Protein AF-A0A959A9N8-F1 (afdb_monomer)

Radius of gyration: 22.38 Å; Cα contacts (8 Å, |Δi|>4): 193; chains: 1; bounding box: 64×43×58 Å

Foldseek 3Di:
DPPPVQAFPPVVLLDLLPCCPDPCCRRHPVQVVCVVLVHNSNDPPDDPVSVVVVVVVVVVVVVVVVVVVCVVVVHDPVDDDDDDDDPADPVLVVLLVVLVVLLVLLLVLLVCLCVVCVVVLVVLVVVLVVCLVVVDPCNVVSVVLNVLLVVLNVLQVSLSNVLSVLLNVLSVQLVVLCPVVLVDSLSGSNLSSLLSSLVSLVSNLVSLVSVCVVCVVSVVSSVSNNVSSVVSNCSSVVRNVNSVVRGDPDDD

Solvent-accessible surface area (backbone atoms only — not comparable to full-atom values): 14215 Å² total; per-residue (Å²): 128,82,83,58,83,72,42,52,78,72,48,78,66,65,58,87,81,53,58,80,77,44,96,46,54,93,30,28,60,71,53,46,54,36,44,77,71,73,41,45,81,79,52,92,86,72,54,73,67,58,51,52,53,49,53,52,50,54,50,52,52,49,52,53,53,51,51,52,52,28,56,76,71,71,48,55,86,94,68,65,80,89,75,83,77,78,76,72,51,76,64,37,53,51,50,42,54,54,45,52,55,51,36,54,52,42,42,48,47,54,49,51,48,53,63,77,40,41,69,59,52,53,48,54,51,51,52,49,51,52,45,45,77,69,68,45,92,61,37,71,58,54,50,52,54,51,52,48,54,52,57,26,50,51,47,37,62,61,37,54,63,47,42,46,59,41,45,44,53,18,41,68,30,56,84,63,30,76,51,81,87,42,83,44,60,29,56,12,69,16,16,26,31,36,32,46,33,49,54,44,44,52,52,31,49,51,26,48,48,51,48,36,75,74,38,60,94,49,39,72,61,48,51,56,43,50,53,45,50,51,50,51,52,50,52,41,61,73,73,36,85,38,16,90,69,18,64,74,101,63,92,127

Secondary structure (DSSP, 8-state):
----TTSPTTGGGG--S-GGG-TTGGG-HHHHHHHHTT-BTTB----HHHHHHHHHHHHHHHHHHHHHHHHHHT--TTSPPPP-PPPPPHHHHHHHHHHHHHHHHHHHHHHHHHHHHHHHHHHHHHHHHHHHHTT-TTHHHHHHHHHHHHHHHHHHHHHHHHHHHHHHHHHHTTTTTT-GGGSSGGGSHHHHHHHHHHHHHHHHHHHHHHHHHH-GGGHHHHHHHHHHHHHHHHHHHHH-TTTTT-S-S---

Mean predicted aligned error: 6.75 Å

Structure (mmCIF, N/CA/C/O backbone):
data_AF-A0A959A9N8-F1
#
_entry.id   AF-A0A959A9N8-F1
#
loop_
_atom_site.group_PDB
_atom_site.id
_atom_site.type_symbol
_atom_site.label_atom_id
_atom_site.label_alt_id
_atom_site.label_comp_id
_atom_site.label_asym_id
_atom_site.label_entity_id
_atom_site.label_seq_id
_atom_site.pdbx_PDB_ins_code
_atom_site.Cartn_x
_atom_site.Cartn_y
_atom_site.Cartn_z
_atom_site.occupancy
_atom_site.B_iso_or_equiv
_atom_site.auth_seq_id
_atom_site.auth_comp_id
_atom_site.auth_asym_id
_atom_site.auth_atom_id
_atom_site.pdbx_PDB_model_num
ATOM 1 N N . MET A 1 1 ? 12.456 -22.954 -16.019 1.00 40.97 1 MET A N 1
ATOM 2 C CA . MET A 1 1 ? 11.517 -23.149 -14.899 1.00 40.97 1 MET A CA 1
ATOM 3 C C . MET A 1 1 ? 10.231 -23.647 -15.520 1.00 40.97 1 MET A C 1
ATOM 5 O O . MET A 1 1 ? 9.738 -22.969 -16.409 1.00 40.97 1 MET A O 1
ATOM 9 N N . GLU A 1 2 ? 9.777 -24.856 -15.187 1.00 39.66 2 GLU A N 1
ATOM 10 C CA . GLU A 1 2 ? 8.431 -25.285 -15.592 1.00 39.66 2 GLU A CA 1
ATOM 11 C C . GLU A 1 2 ? 7.435 -24.258 -15.043 1.00 39.66 2 GLU A C 1
ATOM 13 O O . GLU A 1 2 ? 7.522 -23.900 -13.866 1.00 39.66 2 GLU A O 1
ATOM 18 N N . GLU A 1 3 ? 6.553 -23.735 -15.899 1.00 47.34 3 GLU A N 1
ATOM 19 C CA . GLU A 1 3 ? 5.420 -22.910 -15.483 1.00 47.34 3 GLU A CA 1
ATOM 20 C C . GLU A 1 3 ? 4.565 -23.754 -14.540 1.00 47.34 3 GLU A C 1
ATOM 22 O O . GLU A 1 3 ? 3.747 -24.574 -14.954 1.00 47.34 3 GLU A O 1
ATOM 27 N N . ASN A 1 4 ? 4.808 -23.613 -13.243 1.00 56.91 4 ASN A N 1
ATOM 28 C CA . ASN A 1 4 ? 3.967 -24.229 -12.243 1.00 56.91 4 ASN A CA 1
ATOM 29 C C . ASN A 1 4 ? 2.671 -23.410 -12.201 1.00 56.91 4 ASN A C 1
ATOM 31 O O . ASN A 1 4 ? 2.596 -22.417 -11.479 1.00 56.91 4 ASN A O 1
ATOM 35 N N . GLU A 1 5 ? 1.677 -23.820 -13.003 1.00 69.25 5 GLU A N 1
ATOM 36 C CA . GLU A 1 5 ? 0.354 -23.181 -13.170 1.00 69.25 5 GLU A CA 1
ATOM 37 C C . GLU A 1 5 ? -0.357 -22.867 -11.836 1.00 69.25 5 GLU A C 1
ATOM 39 O O . GLU A 1 5 ? -1.299 -22.072 -11.783 1.00 69.25 5 GLU A O 1
ATOM 44 N N . HIS A 1 6 ? 0.089 -23.482 -10.737 1.00 84.50 6 HIS A N 1
ATOM 45 C CA . HIS A 1 6 ? -0.399 -23.220 -9.394 1.00 84.50 6 HIS A CA 1
ATOM 46 C C . HIS A 1 6 ? -0.097 -21.791 -8.900 1.00 84.50 6 HIS A C 1
ATOM 48 O O . HIS A 1 6 ? -0.982 -21.130 -8.337 1.00 84.50 6 HIS A O 1
ATOM 54 N N . TYR A 1 7 ? 1.125 -21.297 -9.126 1.00 89.06 7 TYR A N 1
ATOM 55 C CA . TYR A 1 7 ? 1.578 -20.008 -8.605 1.00 89.06 7 TYR A CA 1
ATOM 56 C C . TYR A 1 7 ? 1.160 -18.846 -9.504 1.00 89.06 7 TYR A C 1
ATOM 58 O O . TYR A 1 7 ? 1.162 -18.942 -10.729 1.00 89.06 7 TYR A O 1
ATOM 66 N N . ILE A 1 8 ? 0.797 -17.721 -8.885 1.00 86.25 8 ILE A N 1
ATOM 67 C CA . ILE A 1 8 ? 0.551 -16.482 -9.628 1.00 86.25 8 ILE A CA 1
ATOM 68 C C . ILE A 1 8 ? 1.908 -15.925 -10.056 1.00 86.25 8 ILE A C 1
ATOM 70 O O . ILE A 1 8 ? 2.724 -15.548 -9.208 1.00 86.25 8 ILE A O 1
ATOM 74 N N . ASP A 1 9 ? 2.136 -15.864 -11.367 1.00 82.19 9 ASP A N 1
ATOM 75 C CA . ASP A 1 9 ? 3.371 -15.306 -11.902 1.00 82.19 9 ASP A CA 1
ATOM 76 C C . ASP A 1 9 ? 3.568 -13.858 -11.438 1.00 82.19 9 ASP A C 1
ATOM 78 O O . ASP A 1 9 ? 2.625 -13.061 -11.355 1.00 82.19 9 ASP A O 1
ATOM 82 N N . SER A 1 10 ? 4.815 -13.529 -11.103 1.00 78.50 10 SER A N 1
ATOM 83 C CA . SER A 1 10 ? 5.209 -12.190 -10.677 1.00 78.50 10 SER A CA 1
ATOM 84 C C . SER A 1 10 ? 4.378 -11.613 -9.514 1.00 78.50 10 SER A C 1
ATOM 86 O O . SER A 1 10 ? 4.317 -10.393 -9.352 1.00 78.50 10 SER A O 1
ATOM 88 N N . ILE A 1 11 ? 3.751 -12.447 -8.667 1.00 83.69 11 ILE A N 1
ATOM 89 C CA . ILE A 1 11 ? 2.890 -11.997 -7.550 1.00 83.69 11 ILE A CA 1
ATOM 90 C C . ILE A 1 11 ? 3.591 -11.001 -6.613 1.00 83.69 11 ILE A C 1
ATOM 92 O O . ILE A 1 11 ? 2.966 -10.106 -6.046 1.00 83.69 11 ILE A O 1
ATOM 96 N N . TYR A 1 12 ? 4.914 -11.108 -6.493 1.00 81.12 12 TYR A N 1
ATOM 97 C CA . TYR A 1 12 ? 5.755 -10.212 -5.707 1.00 81.12 12 TYR A CA 1
ATOM 98 C C . TYR A 1 12 ? 5.729 -8.758 -6.196 1.00 81.12 12 TYR A C 1
ATOM 100 O O . TYR A 1 12 ? 5.894 -7.845 -5.384 1.00 81.12 12 TYR A O 1
ATOM 108 N N . ASN A 1 13 ? 5.448 -8.534 -7.483 1.00 79.75 13 ASN A N 1
ATOM 109 C CA . ASN A 1 13 ? 5.252 -7.207 -8.063 1.00 79.75 13 ASN A CA 1
ATOM 110 C C . ASN A 1 13 ? 3.890 -6.599 -7.708 1.00 79.75 13 ASN A C 1
ATOM 112 O O . ASN A 1 13 ? 3.694 -5.423 -7.975 1.00 79.75 13 ASN A O 1
ATOM 116 N N . TYR A 1 14 ? 2.978 -7.361 -7.092 1.00 78.94 14 TYR A N 1
ATOM 117 C CA . TYR A 1 14 ? 1.630 -6.932 -6.682 1.00 78.94 14 TYR A CA 1
ATOM 118 C C . TYR A 1 14 ? 1.399 -7.062 -5.170 1.00 78.94 14 TYR A C 1
ATOM 120 O O . TYR A 1 14 ? 0.275 -7.011 -4.679 1.00 78.94 14 TYR A O 1
ATOM 128 N N . CYS A 1 15 ? 2.481 -7.251 -4.417 1.00 87.12 15 CYS A N 1
ATOM 129 C CA . CYS A 1 15 ? 2.435 -7.561 -3.001 1.00 87.12 15 CYS A CA 1
ATOM 130 C C . CYS A 1 15 ? 2.475 -6.286 -2.142 1.00 87.12 15 CYS A C 1
ATOM 132 O O . CYS A 1 15 ? 3.384 -5.457 -2.271 1.00 87.12 15 CYS A O 1
ATOM 134 N N . ASP A 1 16 ? 1.530 -6.169 -1.206 1.00 89.38 16 ASP A N 1
ATOM 135 C CA . ASP A 1 16 ? 1.556 -5.179 -0.122 1.00 89.38 16 ASP A CA 1
ATOM 136 C C . ASP A 1 16 ? 2.211 -5.700 1.168 1.00 89.38 16 ASP A C 1
ATOM 138 O O . ASP A 1 16 ? 2.295 -4.970 2.153 1.00 89.38 16 ASP A O 1
ATOM 142 N N . ARG A 1 17 ? 2.721 -6.941 1.124 1.00 86.88 17 ARG A N 1
ATOM 143 C CA . ARG A 1 17 ? 3.389 -7.675 2.209 1.00 86.88 17 ARG A CA 1
ATOM 144 C C . ARG A 1 17 ? 2.514 -7.906 3.445 1.00 86.88 17 ARG A C 1
ATOM 146 O O . ARG A 1 17 ? 3.056 -8.250 4.490 1.00 86.88 17 ARG A O 1
ATOM 153 N N . TRP A 1 18 ? 1.190 -7.774 3.328 1.00 91.06 18 TRP A N 1
ATOM 154 C CA . TRP A 1 18 ? 0.266 -8.063 4.425 1.00 91.06 18 TRP A CA 1
ATOM 155 C C . TRP A 1 18 ? -0.239 -9.508 4.354 1.00 91.06 18 TRP A C 1
ATOM 157 O O . TRP A 1 18 ? -1.402 -9.776 4.045 1.00 91.06 18 TRP A O 1
ATOM 167 N N . CYS A 1 19 ? 0.664 -10.461 4.588 1.00 91.31 19 CYS A N 1
ATOM 168 C CA . CYS A 1 19 ? 0.388 -11.891 4.426 1.00 91.31 19 CYS A CA 1
ATOM 169 C C . CYS A 1 19 ? -0.793 -12.368 5.285 1.00 91.31 19 CYS A C 1
ATOM 171 O O . CYS A 1 19 ? -1.597 -13.166 4.812 1.00 91.31 19 CYS A O 1
ATOM 173 N N . GLU A 1 20 ? -0.956 -11.809 6.485 1.00 89.31 20 GLU A N 1
ATOM 174 C CA . GLU A 1 20 ? -2.030 -12.107 7.439 1.00 89.31 20 GLU A CA 1
ATOM 175 C C . GLU A 1 20 ? -3.434 -11.802 6.891 1.00 89.31 20 GLU A C 1
ATOM 177 O O . GLU A 1 20 ? -4.421 -12.372 7.351 1.00 89.31 20 GLU A O 1
ATOM 182 N N . ARG A 1 21 ? -3.531 -10.917 5.891 1.00 88.31 21 ARG A N 1
ATOM 183 C CA . ARG A 1 21 ? -4.787 -10.543 5.221 1.00 88.31 21 ARG A CA 1
ATOM 184 C C . ARG A 1 21 ? -4.791 -10.902 3.728 1.00 88.31 21 ARG A C 1
ATOM 186 O O . ARG A 1 21 ? -5.704 -10.513 2.998 1.00 88.31 21 ARG A O 1
ATOM 193 N N . CYS A 1 22 ? -3.782 -11.634 3.251 1.00 89.88 22 CYS A N 1
ATOM 194 C CA . CYS A 1 22 ? -3.631 -11.969 1.840 1.00 89.88 22 CYS A CA 1
ATOM 195 C C . CYS A 1 22 ? -4.447 -13.215 1.473 1.00 89.88 22 CYS A C 1
ATOM 197 O O . CYS A 1 22 ? -4.237 -14.298 2.007 1.00 89.88 22 CYS A O 1
ATOM 199 N N . LYS A 1 23 ? -5.338 -13.087 0.485 1.00 89.19 23 LYS A N 1
ATOM 200 C CA . LYS A 1 23 ? -6.183 -14.190 -0.012 1.00 89.19 23 LYS A CA 1
ATOM 201 C C . LYS A 1 23 ? -5.489 -15.151 -0.986 1.00 89.19 23 LYS A C 1
ATOM 203 O O . LYS A 1 23 ? -6.156 -15.999 -1.563 1.00 89.19 23 LYS A O 1
ATOM 208 N N . TYR A 1 24 ? -4.192 -14.961 -1.219 1.00 90.00 24 TYR A N 1
ATOM 209 C CA . TYR A 1 24 ? -3.412 -15.695 -2.219 1.00 90.00 24 TYR A CA 1
ATOM 210 C C . TYR A 1 24 ? -2.222 -16.435 -1.618 1.00 90.00 24 TYR A C 1
ATOM 212 O O .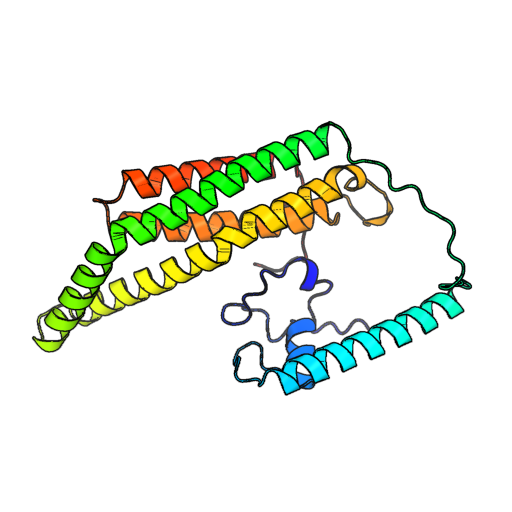 TYR A 1 24 ? -1.303 -16.788 -2.352 1.00 90.00 24 TYR A O 1
ATOM 220 N N . THR A 1 25 ? -2.158 -16.607 -0.297 1.00 91.62 25 THR A N 1
ATOM 221 C CA . THR A 1 25 ? -1.032 -17.288 0.366 1.00 91.62 25 THR A CA 1
ATOM 222 C C . THR A 1 25 ? -0.819 -18.703 -0.175 1.00 91.62 25 THR A C 1
ATOM 224 O O . THR A 1 25 ? 0.321 -19.125 -0.354 1.00 91.62 25 THR A O 1
ATOM 227 N N . ASP A 1 26 ? -1.898 -19.389 -0.547 1.00 90.06 26 ASP A N 1
ATOM 228 C CA . ASP A 1 26 ? -1.921 -20.686 -1.227 1.00 90.06 26 ASP A CA 1
ATOM 229 C C . ASP A 1 26 ? -1.285 -20.660 -2.627 1.00 90.06 26 ASP A C 1
ATOM 231 O O . ASP A 1 26 ? -0.687 -21.642 -3.045 1.00 90.06 26 ASP A O 1
ATOM 235 N N . ARG A 1 27 ? -1.353 -19.528 -3.336 1.00 90.50 27 ARG A N 1
ATOM 236 C CA . ARG A 1 27 ? -0.810 -19.351 -4.696 1.00 90.50 27 ARG A CA 1
ATOM 237 C C . ARG A 1 27 ? 0.379 -18.390 -4.768 1.00 90.50 27 ARG A C 1
ATOM 239 O O . ARG A 1 27 ? 0.769 -17.957 -5.856 1.00 90.50 27 ARG A O 1
ATOM 246 N N . CYS A 1 28 ? 0.962 -18.040 -3.624 1.00 90.25 28 CYS A N 1
ATOM 247 C CA . CYS A 1 28 ? 2.057 -17.086 -3.512 1.00 90.25 28 CYS A CA 1
ATOM 248 C C . CYS A 1 28 ? 3.385 -17.818 -3.328 1.00 90.25 28 CYS A C 1
ATOM 250 O O . CYS A 1 28 ? 3.684 -18.285 -2.231 1.00 90.25 28 CYS A O 1
ATOM 252 N N . TYR A 1 29 ? 4.215 -17.847 -4.375 1.00 88.00 29 TYR A N 1
ATOM 253 C CA . TYR A 1 29 ? 5.536 -18.476 -4.294 1.00 88.00 29 TYR A CA 1
ATOM 254 C C . TYR A 1 29 ? 6.395 -17.881 -3.168 1.00 88.00 29 TYR A C 1
ATOM 256 O O . TYR A 1 29 ? 7.013 -18.624 -2.421 1.00 88.00 29 TYR A O 1
ATOM 264 N N . ASN A 1 30 ? 6.366 -16.556 -2.969 1.00 86.62 30 ASN A N 1
ATOM 265 C CA . ASN A 1 30 ? 7.099 -15.919 -1.869 1.00 86.62 30 ASN A CA 1
ATOM 266 C C . ASN A 1 30 ? 6.659 -16.429 -0.493 1.00 86.62 30 ASN A C 1
ATOM 268 O O . ASN A 1 30 ? 7.503 -16.666 0.359 1.00 86.62 30 ASN A O 1
ATOM 272 N N . PHE A 1 31 ? 5.350 -16.581 -0.278 1.00 90.25 31 PHE A N 1
ATOM 273 C CA . PHE A 1 31 ? 4.819 -17.049 0.999 1.00 90.25 31 PHE A CA 1
ATOM 274 C C . PHE A 1 31 ? 5.219 -18.506 1.246 1.00 90.25 31 PHE A C 1
ATOM 276 O O . PHE A 1 31 ? 5.728 -18.824 2.313 1.00 90.25 31 PHE A O 1
ATOM 283 N N . GLN A 1 32 ? 5.036 -19.375 0.246 1.00 89.88 32 GLN A N 1
ATOM 284 C CA . GLN A 1 32 ? 5.389 -20.792 0.368 1.00 89.88 32 GLN A CA 1
ATOM 285 C C . GLN A 1 32 ? 6.893 -20.985 0.571 1.00 89.88 32 GLN A C 1
ATOM 287 O O . GLN A 1 32 ? 7.300 -21.757 1.429 1.00 89.88 32 GLN A O 1
ATOM 292 N N . MET A 1 33 ? 7.718 -20.219 -0.144 1.00 84.94 33 MET A N 1
ATOM 293 C CA . MET A 1 33 ? 9.169 -20.249 0.007 1.00 84.94 33 MET A CA 1
ATOM 294 C C . MET A 1 33 ? 9.612 -19.816 1.415 1.00 84.94 33 MET A C 1
ATOM 296 O O . MET A 1 33 ? 10.577 -20.367 1.941 1.00 84.94 33 MET A O 1
ATOM 300 N N . ASP A 1 34 ? 8.943 -18.835 2.029 1.00 84.69 34 ASP A N 1
ATOM 301 C CA . ASP A 1 34 ? 9.216 -18.432 3.415 1.00 84.69 34 ASP A CA 1
ATOM 302 C C . ASP A 1 34 ? 8.833 -19.554 4.399 1.00 84.69 34 ASP A C 1
ATOM 304 O O . ASP A 1 34 ? 9.653 -19.923 5.243 1.00 84.69 34 ASP A O 1
ATOM 308 N N . VAL A 1 35 ? 7.660 -20.177 4.216 1.00 85.81 35 VAL A N 1
ATOM 309 C CA .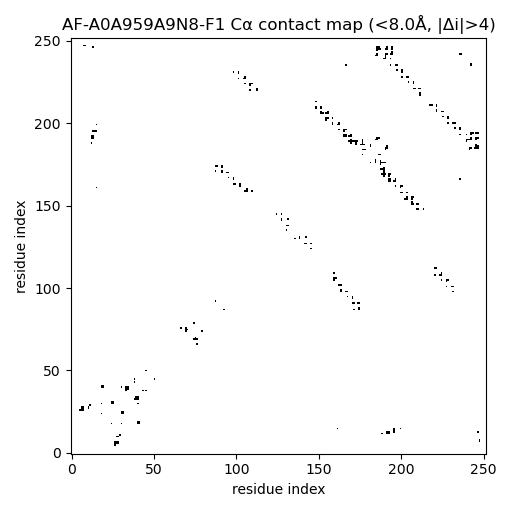 VAL A 1 35 ? 7.195 -21.318 5.031 1.00 85.81 35 VAL A CA 1
ATOM 310 C C . VAL A 1 35 ? 8.140 -22.518 4.925 1.00 85.81 35 VAL A C 1
ATOM 312 O O . VAL A 1 35 ? 8.496 -23.112 5.943 1.00 85.81 35 VAL A O 1
ATOM 315 N N . GLU A 1 36 ? 8.592 -22.864 3.717 1.00 83.88 36 GLU A N 1
ATOM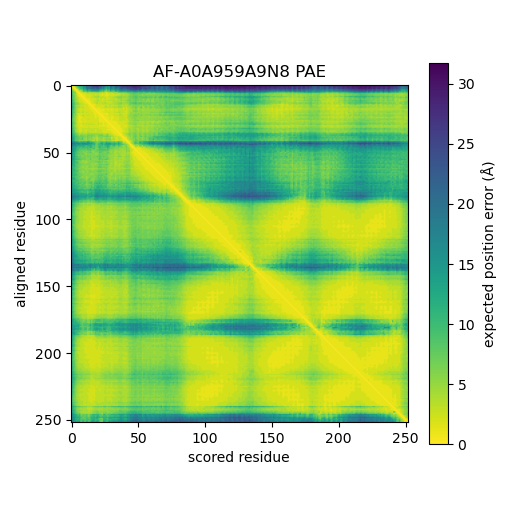 316 C CA . GLU A 1 36 ? 9.573 -23.935 3.477 1.00 83.88 36 GLU A CA 1
ATOM 317 C C . GLU A 1 36 ? 10.915 -23.669 4.175 1.00 83.88 36 GLU A C 1
ATOM 319 O O . GLU A 1 36 ? 11.593 -24.598 4.621 1.00 83.88 36 GLU A O 1
ATOM 324 N N . ASP A 1 37 ? 11.282 -22.397 4.320 1.00 76.94 37 ASP A N 1
ATOM 325 C CA . ASP A 1 37 ? 12.482 -21.962 5.032 1.00 76.94 37 ASP A CA 1
ATOM 326 C C . ASP A 1 37 ? 12.292 -21.856 6.556 1.00 76.94 37 ASP A C 1
ATOM 328 O O . ASP A 1 37 ? 13.236 -21.504 7.272 1.00 76.94 37 ASP A O 1
ATOM 332 N N . GLY A 1 38 ? 11.108 -22.214 7.060 1.00 76.75 38 GLY A N 1
ATOM 333 C CA . GLY A 1 38 ? 10.769 -22.202 8.482 1.00 76.75 38 GLY A CA 1
ATOM 334 C C . GLY A 1 38 ? 10.354 -20.829 9.011 1.00 76.75 38 GLY A C 1
ATOM 335 O O . GLY A 1 38 ? 10.323 -20.638 10.223 1.00 76.75 38 GLY A O 1
ATOM 336 N N . ILE A 1 39 ? 10.049 -19.877 8.127 1.00 78.00 39 ILE A N 1
ATOM 337 C CA . ILE A 1 39 ? 9.455 -18.585 8.476 1.00 78.00 39 ILE A CA 1
ATOM 338 C C . ILE A 1 39 ? 7.967 -18.703 8.209 1.00 78.00 39 ILE A C 1
ATOM 340 O O . ILE A 1 39 ? 7.570 -18.784 7.054 1.00 78.00 39 ILE A O 1
ATOM 344 N N . ASP A 1 40 ? 7.131 -18.673 9.239 1.00 81.69 40 ASP A N 1
ATOM 345 C CA . ASP A 1 40 ? 5.700 -18.495 9.014 1.00 81.69 40 ASP A CA 1
ATOM 346 C C . ASP A 1 40 ? 5.402 -16.990 8.913 1.00 81.69 40 ASP A C 1
ATOM 348 O O . ASP A 1 40 ? 5.459 -16.291 9.928 1.00 81.69 40 ASP A O 1
ATOM 352 N N . PRO A 1 41 ? 5.060 -16.434 7.732 1.00 79.94 41 PRO A N 1
ATOM 353 C CA . PRO A 1 41 ? 4.728 -15.016 7.635 1.00 79.94 41 PRO A CA 1
ATOM 354 C C . PRO A 1 41 ? 3.455 -14.647 8.416 1.00 79.94 41 PRO A C 1
ATOM 356 O O . PRO A 1 41 ? 3.195 -13.460 8.606 1.00 79.94 41 PRO A O 1
ATOM 359 N N . LEU A 1 42 ? 2.668 -15.639 8.859 1.00 82.81 42 LEU A N 1
ATOM 360 C CA . LEU A 1 42 ? 1.510 -15.477 9.740 1.00 82.81 42 LEU A CA 1
ATOM 361 C C . LEU A 1 42 ? 1.881 -15.528 11.231 1.00 82.81 42 LEU A C 1
ATOM 363 O O . LEU A 1 42 ? 1.061 -15.144 12.064 1.00 82.81 42 LEU A O 1
ATOM 367 N N . TYR A 1 43 ? 3.092 -15.979 11.577 1.00 74.19 43 TYR A N 1
ATOM 368 C CA . TYR A 1 43 ? 3.544 -16.156 12.957 1.00 74.19 43 TYR A CA 1
ATOM 369 C C . TYR A 1 43 ? 4.985 -15.652 13.139 1.00 74.19 43 TYR A C 1
ATOM 371 O O . TYR A 1 43 ? 5.967 -16.323 12.835 1.00 74.19 43 TYR A O 1
ATOM 379 N N . LYS A 1 44 ? 5.114 -14.429 13.660 1.00 63.84 44 LYS A N 1
ATOM 380 C CA . LYS A 1 44 ? 6.390 -13.702 13.790 1.00 63.84 44 LYS A CA 1
ATOM 381 C C . LYS A 1 44 ? 7.079 -13.962 15.132 1.00 63.84 44 LYS A C 1
ATOM 383 O O . LYS A 1 44 ? 7.322 -13.019 15.877 1.00 63.84 44 LYS A O 1
ATOM 388 N N . ASP A 1 45 ? 7.373 -15.220 15.446 1.00 67.06 45 ASP A N 1
ATOM 389 C CA . ASP A 1 45 ? 8.074 -15.587 16.688 1.00 67.06 45 ASP A CA 1
ATOM 390 C C . ASP A 1 45 ? 9.448 -16.194 16.369 1.00 67.06 45 ASP A C 1
ATOM 392 O O . ASP A 1 45 ? 9.726 -17.359 16.638 1.00 67.06 45 ASP A O 1
ATOM 396 N N . LEU A 1 46 ? 10.286 -15.394 15.703 1.00 71.88 46 LEU A N 1
ATOM 397 C CA . LEU A 1 46 ? 11.682 -15.725 15.414 1.00 71.88 46 LEU A CA 1
ATOM 398 C C . LEU A 1 46 ? 12.597 -14.904 16.323 1.00 71.88 46 LEU A C 1
ATOM 400 O O . LEU A 1 46 ? 12.376 -13.707 16.516 1.00 71.88 46 LEU A O 1
ATOM 404 N N . SER A 1 47 ? 13.646 -15.537 16.843 1.00 82.56 47 SER A N 1
ATOM 405 C CA . SER A 1 47 ? 14.733 -14.826 17.522 1.00 82.56 47 SER A CA 1
ATOM 406 C C . SER A 1 47 ? 15.574 -14.009 16.537 1.00 82.56 47 SER A C 1
ATOM 408 O O . SER A 1 47 ? 15.651 -14.323 15.345 1.00 82.56 47 SER A O 1
ATOM 410 N N . ASP A 1 48 ? 16.256 -12.977 17.040 1.00 82.56 48 ASP A N 1
ATOM 411 C CA . ASP A 1 48 ? 17.170 -12.157 16.237 1.00 82.56 48 ASP A CA 1
ATOM 412 C C . ASP A 1 48 ? 18.239 -13.022 15.544 1.00 82.56 48 ASP A C 1
ATOM 414 O O . ASP A 1 48 ? 18.565 -12.806 14.374 1.00 82.56 48 ASP A O 1
ATOM 418 N N . GLU A 1 49 ? 18.771 -14.037 16.233 1.00 86.44 49 GLU A N 1
ATOM 419 C CA . GLU A 1 49 ? 19.761 -14.957 15.675 1.00 86.44 49 GLU A CA 1
ATOM 420 C C . GLU A 1 49 ? 19.214 -15.771 14.493 1.00 86.44 49 GLU A C 1
ATOM 422 O O . GLU A 1 49 ? 19.906 -15.926 13.481 1.00 86.44 49 GLU A O 1
ATOM 427 N N . GLU A 1 50 ? 17.981 -16.274 14.596 1.00 83.19 50 GLU A N 1
ATOM 428 C CA . GLU A 1 50 ? 17.317 -17.025 13.522 1.00 83.19 50 GLU A CA 1
ATOM 429 C C . GLU A 1 50 ? 17.072 -16.141 12.296 1.00 83.19 50 GLU A C 1
ATOM 431 O O . GLU A 1 50 ? 17.360 -16.557 11.168 1.00 83.19 50 GLU A O 1
ATOM 436 N N . ILE A 1 51 ? 16.642 -14.894 12.519 1.00 81.00 51 ILE A N 1
ATOM 437 C CA . ILE A 1 51 ? 16.444 -13.897 11.460 1.00 81.00 51 ILE A CA 1
ATOM 438 C C . ILE A 1 51 ? 17.755 -13.666 10.697 1.00 81.00 51 ILE A C 1
ATOM 440 O O . ILE A 1 51 ? 17.796 -13.784 9.468 1.00 81.00 51 ILE A O 1
ATOM 444 N N . TRP A 1 52 ? 18.855 -13.374 11.398 1.00 86.50 52 TRP A N 1
ATO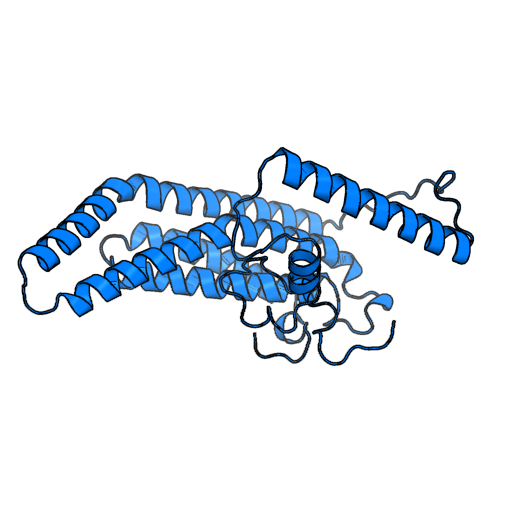M 445 C CA . TRP A 1 52 ? 20.139 -13.092 10.746 1.00 86.50 52 TRP A CA 1
ATOM 446 C C . TRP A 1 52 ? 20.733 -14.311 10.038 1.00 86.50 52 TRP A C 1
ATOM 448 O O . TRP A 1 52 ? 21.310 -14.169 8.953 1.00 86.50 52 TRP A O 1
ATOM 458 N N . ALA A 1 53 ? 20.569 -15.509 10.605 1.00 85.75 53 ALA A N 1
ATOM 459 C CA . ALA A 1 53 ? 21.001 -16.746 9.964 1.00 85.75 53 ALA A CA 1
ATOM 460 C C . ALA A 1 53 ? 20.286 -16.965 8.620 1.00 85.75 53 ALA A C 1
ATOM 462 O O . ALA A 1 53 ? 20.926 -17.302 7.617 1.00 85.75 53 ALA A O 1
ATOM 463 N N . GLN A 1 54 ? 18.977 -16.721 8.571 1.00 81.00 54 GLN A N 1
ATOM 464 C CA . GLN A 1 54 ? 18.190 -16.855 7.346 1.00 81.00 54 GLN A CA 1
ATOM 465 C C . GLN A 1 54 ? 18.517 -15.779 6.308 1.00 81.00 54 GLN A C 1
ATOM 467 O O . GLN A 1 54 ? 18.676 -16.111 5.131 1.00 81.00 54 GLN A O 1
ATOM 472 N N . VAL A 1 55 ? 18.696 -14.518 6.722 1.00 86.06 55 VAL A N 1
ATOM 473 C CA . VAL A 1 55 ? 19.161 -13.445 5.823 1.00 86.06 55 VAL A CA 1
ATOM 474 C C . VAL A 1 55 ? 20.493 -13.836 5.179 1.00 86.06 55 VAL A C 1
ATOM 476 O O . VAL A 1 55 ? 20.633 -13.761 3.957 1.00 86.06 55 VAL A O 1
ATOM 479 N N . GLY A 1 56 ? 21.446 -14.330 5.977 1.00 89.50 56 GLY A N 1
ATOM 480 C CA . GLY A 1 56 ? 22.734 -14.814 5.480 1.00 89.50 56 GLY A CA 1
ATOM 4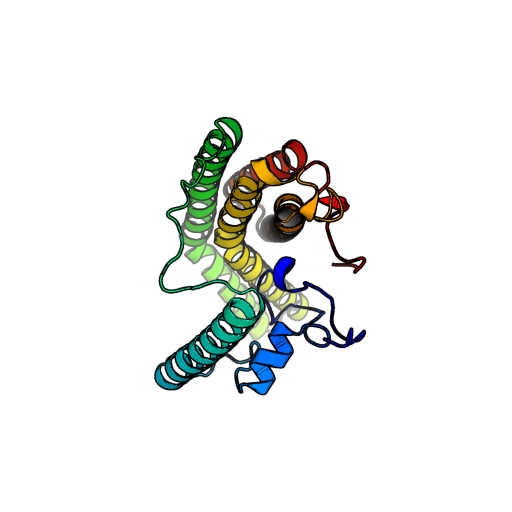81 C C . GLY A 1 56 ? 22.589 -15.961 4.474 1.00 89.50 56 GLY A C 1
ATOM 482 O O . GLY A 1 56 ? 23.207 -15.927 3.407 1.00 89.50 56 GLY A O 1
ATOM 483 N N . LYS A 1 57 ? 21.729 -16.945 4.771 1.00 87.38 57 LYS A N 1
ATOM 484 C CA . LYS A 1 57 ? 21.435 -18.082 3.882 1.00 87.38 57 LYS A CA 1
ATOM 485 C C . LYS A 1 57 ? 20.860 -17.623 2.536 1.00 87.38 57 LYS A C 1
ATOM 487 O O . LYS A 1 57 ? 21.397 -17.998 1.494 1.00 87.38 57 LYS A O 1
ATOM 492 N N . ARG A 1 58 ? 19.801 -16.803 2.541 1.00 85.31 58 ARG A N 1
ATOM 493 C CA . ARG A 1 58 ? 19.135 -16.300 1.322 1.00 85.31 58 ARG A CA 1
ATOM 494 C C . ARG A 1 58 ? 20.071 -15.453 0.470 1.00 85.31 58 ARG A C 1
ATOM 496 O O . ARG A 1 58 ? 20.075 -15.583 -0.755 1.00 85.31 58 ARG A O 1
ATOM 503 N N . LEU A 1 59 ? 20.889 -14.618 1.109 1.00 91.81 59 LEU A N 1
ATOM 504 C CA . LEU A 1 59 ? 21.861 -13.785 0.413 1.00 91.81 59 LEU A CA 1
ATOM 505 C C . LEU A 1 59 ? 22.940 -14.642 -0.261 1.00 91.81 59 LEU A C 1
ATOM 507 O O . LEU A 1 59 ? 23.244 -14.427 -1.432 1.00 91.81 59 LEU A O 1
ATOM 511 N N . ALA A 1 60 ? 23.465 -15.656 0.434 1.00 92.06 60 ALA A N 1
ATOM 512 C CA . ALA A 1 60 ? 24.439 -16.587 -0.135 1.00 92.06 60 ALA A CA 1
ATOM 513 C C . ALA A 1 60 ? 23.867 -17.367 -1.332 1.00 92.06 60 ALA A C 1
ATOM 515 O O . ALA A 1 60 ? 24.524 -17.460 -2.367 1.00 92.06 60 ALA A O 1
ATOM 516 N N . GLN A 1 61 ? 22.632 -17.871 -1.219 1.00 90.00 61 GLN A N 1
ATOM 517 C CA . GLN A 1 61 ? 21.933 -18.544 -2.323 1.00 90.00 61 GLN A CA 1
ATOM 518 C C . GLN A 1 61 ? 21.726 -17.610 -3.523 1.00 90.00 61 GLN A C 1
ATOM 520 O O . GLN A 1 61 ? 21.988 -18.001 -4.657 1.00 90.00 61 GLN A O 1
ATOM 525 N N . THR A 1 62 ? 21.313 -16.365 -3.273 1.00 90.62 62 THR A N 1
ATOM 526 C CA . THR A 1 62 ? 21.150 -15.346 -4.321 1.00 90.62 62 THR A CA 1
ATOM 527 C C . THR A 1 62 ? 22.470 -15.055 -5.034 1.00 90.62 62 THR A C 1
ATOM 529 O O . THR A 1 62 ? 22.501 -15.027 -6.260 1.00 90.62 62 THR A O 1
ATOM 532 N N . PHE A 1 63 ? 23.570 -14.874 -4.294 1.00 93.06 63 PHE A N 1
ATOM 533 C CA . PHE A 1 63 ? 24.888 -14.634 -4.891 1.00 93.06 63 PHE A CA 1
ATOM 534 C C . PHE A 1 63 ? 25.379 -15.804 -5.740 1.00 93.06 63 PHE A C 1
ATOM 536 O O . PHE A 1 63 ? 25.981 -15.580 -6.789 1.00 93.06 63 PHE A O 1
ATOM 543 N N . GLU A 1 64 ? 25.132 -17.036 -5.301 1.00 93.94 64 GLU A N 1
ATOM 544 C CA . GLU A 1 64 ? 25.478 -18.224 -6.078 1.00 93.94 64 GLU A CA 1
ATOM 545 C C . GLU A 1 64 ? 24.707 -18.254 -7.403 1.00 93.94 64 GLU A C 1
ATOM 547 O O . GLU A 1 64 ? 25.314 -18.390 -8.464 1.00 93.94 64 GLU A O 1
ATOM 552 N N . LEU A 1 65 ? 23.391 -18.022 -7.358 1.00 92.94 65 LEU A N 1
ATOM 553 C CA . LEU A 1 65 ? 22.549 -17.977 -8.554 1.00 92.94 65 LEU A CA 1
ATOM 554 C C . LEU A 1 65 ? 22.978 -16.855 -9.516 1.00 92.94 65 LEU A C 1
ATOM 556 O O . LEU A 1 65 ? 23.081 -17.071 -10.722 1.00 92.94 65 LEU A O 1
ATOM 560 N N . LEU A 1 66 ? 23.284 -15.667 -8.981 1.00 93.62 66 LEU A N 1
ATOM 561 C CA . LEU A 1 66 ? 23.780 -14.530 -9.763 1.00 93.62 66 LEU A CA 1
ATOM 562 C C . LEU A 1 66 ? 25.101 -14.853 -10.464 1.00 93.62 66 LEU A C 1
ATOM 564 O O . LEU A 1 66 ? 25.243 -14.551 -11.645 1.00 93.62 66 LEU A O 1
ATOM 568 N N . ARG A 1 67 ? 26.058 -15.481 -9.768 1.00 93.69 67 ARG A N 1
ATOM 569 C CA . ARG A 1 67 ? 27.342 -15.883 -10.363 1.00 93.69 67 ARG A CA 1
ATOM 570 C C . ARG A 1 67 ? 27.165 -16.924 -11.459 1.00 93.69 67 ARG A C 1
ATOM 572 O O . ARG A 1 67 ? 27.826 -16.822 -12.487 1.00 93.69 67 ARG A O 1
ATOM 579 N N . GLN A 1 68 ? 26.276 -17.895 -11.255 1.00 94.25 68 GLN A N 1
ATOM 580 C CA . GLN A 1 68 ? 25.962 -18.908 -12.262 1.00 94.25 68 GLN A CA 1
ATOM 581 C C . GLN A 1 68 ? 25.375 -18.266 -13.524 1.00 94.25 68 GLN A C 1
ATOM 583 O O . GLN A 1 68 ? 25.926 -18.447 -14.608 1.00 94.25 68 GLN A O 1
ATOM 588 N N . HIS A 1 69 ? 24.339 -17.435 -13.385 1.00 93.19 69 HIS A N 1
ATOM 589 C CA . HIS A 1 69 ? 23.731 -16.738 -14.523 1.00 93.19 69 HIS A CA 1
ATOM 590 C C . HIS A 1 69 ? 24.703 -15.769 -15.212 1.00 93.19 69 HIS A C 1
ATOM 592 O O . HIS A 1 69 ? 24.716 -15.679 -16.438 1.00 93.19 69 HIS A O 1
ATOM 598 N N . ALA A 1 70 ? 25.538 -15.056 -14.449 1.00 93.94 70 ALA A N 1
ATOM 599 C CA . ALA A 1 70 ? 26.559 -14.181 -15.016 1.00 93.94 70 ALA A CA 1
ATOM 600 C C . ALA A 1 70 ? 27.580 -14.981 -15.838 1.00 93.94 70 ALA A C 1
ATOM 602 O O . ALA A 1 70 ? 27.869 -14.609 -16.973 1.00 93.94 70 ALA A O 1
ATOM 603 N N . ALA A 1 71 ? 28.053 -16.120 -15.323 1.00 92.44 71 ALA A N 1
ATOM 604 C CA . 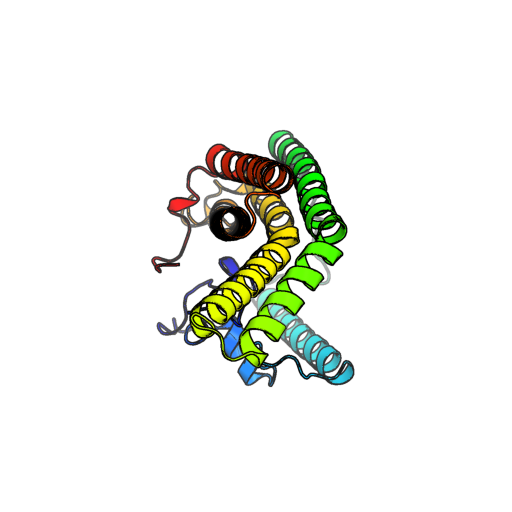ALA A 1 71 ? 28.962 -17.003 -16.049 1.00 92.44 71 ALA A CA 1
ATOM 605 C C . ALA A 1 71 ? 28.331 -17.553 -17.341 1.00 92.44 71 ALA A C 1
ATOM 607 O O . ALA A 1 71 ? 28.989 -17.571 -18.381 1.00 92.44 71 ALA A O 1
ATOM 608 N N . GLU A 1 72 ? 27.055 -17.949 -17.302 1.00 94.88 72 GLU A N 1
ATOM 609 C CA . GLU A 1 72 ? 26.302 -18.406 -18.480 1.00 94.88 72 GLU A CA 1
ATOM 610 C C . GLU A 1 72 ? 26.129 -17.303 -19.534 1.00 94.88 72 GLU A C 1
ATOM 612 O O . GLU A 1 72 ? 26.252 -17.563 -20.731 1.00 94.88 72 GLU A O 1
ATOM 617 N N . ALA A 1 73 ? 25.896 -16.064 -19.095 1.00 94.06 73 ALA A N 1
ATOM 618 C CA . ALA A 1 73 ? 25.795 -14.892 -19.961 1.00 94.06 73 ALA A CA 1
ATOM 619 C C . ALA A 1 73 ? 27.163 -14.339 -20.414 1.00 94.06 73 ALA A C 1
ATOM 621 O O . ALA A 1 73 ? 27.208 -13.412 -21.223 1.00 94.06 73 ALA A O 1
ATOM 622 N N . GLY A 1 74 ? 28.278 -14.885 -19.909 1.00 93.94 74 GLY A N 1
ATOM 623 C CA . GLY A 1 74 ? 29.629 -14.388 -20.182 1.00 93.94 74 GLY A CA 1
ATOM 624 C C . GLY A 1 74 ? 29.932 -13.022 -19.553 1.00 93.94 74 GLY A C 1
ATOM 625 O O . GLY A 1 74 ? 30.769 -12.285 -20.071 1.00 93.94 74 GLY A O 1
ATOM 626 N N . ILE A 1 75 ? 29.240 -12.673 -18.467 1.00 93.69 75 ILE A N 1
ATOM 627 C CA . ILE A 1 75 ? 29.385 -11.420 -17.721 1.00 93.69 75 ILE A CA 1
ATOM 628 C C . ILE A 1 75 ? 30.362 -11.631 -16.559 1.00 93.69 75 ILE A C 1
ATOM 630 O O . ILE A 1 75 ? 30.167 -12.511 -15.721 1.00 93.69 75 ILE A O 1
ATOM 634 N N . ASP A 1 76 ? 31.391 -10.788 -16.485 1.00 91.38 76 ASP A N 1
ATOM 635 C CA . ASP A 1 76 ? 32.326 -10.742 -15.360 1.00 91.38 76 ASP A CA 1
ATOM 636 C C . ASP A 1 76 ? 31.827 -9.752 -14.297 1.00 91.38 76 ASP A C 1
ATOM 638 O O . ASP A 1 76 ? 31.878 -8.537 -14.490 1.00 91.38 76 ASP A O 1
ATOM 642 N N . LEU A 1 77 ? 31.324 -10.275 -13.175 1.00 88.00 77 LEU A N 1
ATOM 643 C CA . LEU A 1 77 ? 30.796 -9.460 -12.073 1.00 88.00 77 LEU A CA 1
ATOM 644 C C . LEU A 1 77 ? 31.882 -8.662 -11.339 1.00 88.00 77 LEU A C 1
ATOM 646 O O . LEU A 1 77 ? 31.560 -7.653 -10.715 1.00 88.00 77 LEU A O 1
ATOM 650 N N . ASP A 1 78 ? 33.144 -9.091 -11.412 1.00 89.44 78 ASP A N 1
ATOM 651 C CA . ASP A 1 78 ? 34.267 -8.409 -10.761 1.00 89.44 78 ASP A CA 1
ATOM 652 C C . ASP A 1 78 ? 34.876 -7.313 -11.661 1.00 89.44 78 ASP A C 1
ATOM 654 O O . ASP A 1 78 ? 35.759 -6.568 -11.230 1.00 89.44 78 ASP A O 1
ATOM 658 N N . ASN A 1 79 ? 34.397 -7.194 -12.905 1.00 90.75 79 ASN A N 1
ATOM 659 C CA . ASN A 1 79 ? 34.888 -6.244 -13.902 1.00 90.75 79 ASN A CA 1
ATOM 660 C C . ASN A 1 79 ? 33.747 -5.697 -14.781 1.00 90.75 79 ASN A C 1
ATOM 662 O O . ASN A 1 79 ? 33.768 -5.793 -16.012 1.00 90.75 79 ASN A O 1
ATOM 666 N N . LEU A 1 80 ? 32.731 -5.128 -14.133 1.00 87.75 80 LEU A N 1
ATOM 667 C CA . LEU A 1 80 ? 31.636 -4.446 -14.815 1.00 87.75 80 LEU A CA 1
ATOM 668 C C . LEU A 1 80 ? 32.081 -3.052 -15.293 1.00 87.75 80 LEU A C 1
ATOM 670 O O . LEU A 1 80 ? 32.838 -2.379 -14.590 1.00 87.75 80 LEU A O 1
ATOM 674 N N . PRO A 1 81 ? 31.626 -2.596 -16.474 1.00 87.75 81 PRO A N 1
ATOM 675 C CA . PRO A 1 81 ? 31.842 -1.218 -16.886 1.00 87.75 81 PRO A CA 1
ATOM 676 C C . PRO A 1 81 ? 31.094 -0.268 -15.946 1.00 87.75 81 PRO A C 1
ATOM 678 O O . PRO A 1 81 ? 29.996 -0.585 -15.485 1.00 87.75 81 PRO A O 1
ATOM 681 N N . ASP A 1 82 ? 31.655 0.919 -15.719 1.00 86.44 82 ASP A N 1
ATOM 682 C CA . ASP A 1 82 ? 30.909 1.999 -15.080 1.00 86.44 82 ASP A CA 1
ATOM 683 C C . ASP A 1 82 ? 29.730 2.378 -15.984 1.00 86.44 82 ASP A C 1
ATOM 685 O O . ASP A 1 82 ? 29.910 2.784 -17.137 1.00 86.44 82 ASP A O 1
ATOM 689 N N . VAL A 1 83 ? 28.518 2.215 -15.461 1.00 83.56 83 VAL A N 1
ATOM 690 C CA . VAL A 1 83 ? 27.291 2.670 -16.111 1.00 83.56 83 VAL A CA 1
ATOM 691 C C . VAL A 1 83 ? 26.936 4.017 -15.498 1.00 83.56 83 VAL A C 1
ATOM 693 O O . VAL A 1 83 ? 26.698 4.108 -14.295 1.00 83.56 83 VAL A O 1
ATOM 696 N N . GLU A 1 84 ? 26.926 5.074 -16.311 1.00 81.06 84 GLU A N 1
ATOM 697 C CA . GLU A 1 84 ? 26.352 6.350 -15.884 1.00 81.06 84 GLU A CA 1
ATOM 698 C C . GLU A 1 84 ? 24.838 6.167 -15.749 1.00 81.06 84 GLU A C 1
ATOM 700 O O . GLU A 1 84 ? 24.142 5.957 -16.743 1.00 81.06 84 GLU A O 1
ATOM 705 N N . GLU A 1 85 ? 24.327 6.217 -14.518 1.00 78.19 85 GLU A N 1
ATOM 706 C CA . GLU A 1 85 ? 22.887 6.285 -14.290 1.00 78.19 85 GLU A CA 1
ATOM 707 C C . GLU A 1 85 ? 22.362 7.604 -14.856 1.00 78.19 85 GLU A C 1
ATOM 709 O O . GLU A 1 85 ? 22.797 8.693 -14.459 1.00 78.19 85 GLU A O 1
ATOM 714 N N . GLU A 1 86 ? 21.422 7.515 -15.796 1.00 83.19 86 GLU A N 1
ATOM 715 C CA . GLU A 1 86 ? 20.748 8.706 -16.283 1.00 83.19 86 GLU A CA 1
ATOM 716 C C . GLU A 1 86 ? 19.936 9.320 -15.134 1.00 83.19 86 GLU A C 1
ATOM 718 O O . GLU A 1 86 ? 19.166 8.624 -14.465 1.00 83.19 86 GLU A O 1
ATOM 723 N N . PRO A 1 87 ? 20.094 10.626 -14.858 1.00 86.81 87 PRO A N 1
ATOM 724 C CA . PRO A 1 87 ? 19.300 11.266 -13.829 1.00 86.81 87 PRO A CA 1
ATOM 725 C C . PRO A 1 87 ? 17.818 11.218 -14.223 1.00 86.81 87 PRO A C 1
ATOM 727 O O . PRO A 1 87 ? 17.498 11.367 -15.408 1.00 86.81 87 PRO A O 1
ATOM 730 N N . PRO A 1 88 ? 16.900 11.117 -13.245 1.00 89.19 88 PRO A N 1
ATOM 731 C CA . PRO A 1 88 ? 15.475 11.086 -13.531 1.00 89.19 88 PRO A CA 1
ATOM 732 C C . PRO A 1 88 ? 15.062 12.321 -14.332 1.00 89.19 88 PRO A C 1
ATOM 734 O O . PRO A 1 88 ? 15.574 13.434 -14.126 1.00 89.19 88 PRO A O 1
ATOM 737 N N . SER A 1 89 ? 14.083 12.157 -15.221 1.00 93.88 89 SER A N 1
ATOM 738 C CA . SER A 1 89 ? 13.576 13.274 -16.003 1.00 93.88 89 SER A CA 1
ATOM 739 C C . SER A 1 89 ? 13.072 14.398 -15.095 1.00 93.88 89 SER A C 1
ATOM 741 O O . SER A 1 89 ? 12.594 14.194 -13.976 1.00 93.88 89 SER A O 1
ATOM 743 N N . LYS A 1 90 ? 13.079 15.639 -15.604 1.00 95.38 90 LYS A N 1
ATOM 744 C CA . LYS A 1 90 ? 12.515 16.792 -14.870 1.00 95.38 90 LYS A CA 1
ATOM 745 C C . LYS A 1 90 ? 11.065 16.555 -14.434 1.00 95.38 90 LYS A C 1
ATOM 747 O O . LYS A 1 90 ? 10.610 17.154 -13.461 1.00 95.38 90 LYS A O 1
ATOM 752 N N . ARG A 1 91 ? 10.324 15.726 -15.179 1.00 94.38 91 ARG A N 1
ATOM 753 C CA . ARG A 1 91 ? 8.957 15.328 -14.843 1.00 94.38 91 ARG A CA 1
ATOM 754 C C . ARG A 1 91 ? 8.953 14.386 -13.639 1.00 94.38 91 ARG A C 1
ATOM 756 O O . ARG A 1 91 ? 8.233 14.690 -12.689 1.00 94.38 91 ARG A O 1
ATOM 763 N N . ALA A 1 92 ? 9.734 13.306 -13.680 1.00 95.06 92 ALA A N 1
ATOM 764 C CA . ALA A 1 92 ? 9.846 12.338 -12.592 1.00 95.06 92 ALA A CA 1
ATOM 765 C C . ALA A 1 92 ? 10.326 13.015 -11.298 1.00 95.06 92 ALA A C 1
ATOM 767 O O . ALA A 1 92 ? 9.616 12.972 -10.295 1.00 95.06 92 ALA A O 1
ATOM 768 N N . ALA A 1 93 ? 11.409 13.796 -11.358 1.00 96.62 93 ALA A N 1
ATOM 769 C CA . ALA A 1 93 ? 11.936 14.535 -10.208 1.00 96.62 93 ALA A CA 1
ATOM 770 C C . ALA A 1 93 ? 10.909 15.509 -9.591 1.00 96.62 93 ALA A C 1
ATOM 772 O O . ALA A 1 93 ? 10.794 15.630 -8.370 1.00 96.62 93 ALA A O 1
ATOM 773 N N . ARG A 1 94 ? 10.107 16.199 -10.421 1.00 97.25 94 ARG A N 1
ATOM 774 C CA . ARG A 1 94 ? 9.043 17.092 -9.925 1.00 97.25 94 ARG A CA 1
ATOM 775 C C . ARG A 1 94 ? 7.928 16.315 -9.228 1.00 97.25 94 ARG A C 1
ATOM 777 O O . ARG A 1 94 ? 7.403 16.784 -8.221 1.00 97.25 94 ARG A O 1
ATOM 784 N N . LEU A 1 95 ? 7.517 15.181 -9.792 1.00 97.62 95 LEU A N 1
ATOM 785 C CA . LEU A 1 95 ? 6.476 14.335 -9.208 1.00 97.62 95 LEU A CA 1
ATOM 786 C C . LEU A 1 95 ? 6.946 13.700 -7.905 1.00 97.62 95 LEU A C 1
ATOM 788 O O . LEU A 1 95 ? 6.171 13.653 -6.957 1.00 97.62 95 LEU A O 1
ATOM 792 N N . GLU A 1 96 ? 8.202 13.270 -7.841 1.00 97.25 96 GLU A N 1
ATOM 793 C CA . GLU A 1 96 ? 8.797 12.716 -6.632 1.00 97.25 96 GLU A CA 1
ATOM 794 C C . GLU A 1 96 ? 8.801 13.742 -5.495 1.00 97.25 96 GLU A C 1
ATOM 796 O O . GLU A 1 96 ? 8.311 13.440 -4.410 1.00 97.25 96 GLU A O 1
ATOM 801 N N . ALA A 1 97 ? 9.235 14.980 -5.757 1.00 97.88 97 ALA A N 1
ATOM 802 C CA . ALA A 1 97 ? 9.182 16.055 -4.765 1.00 97.88 97 ALA A CA 1
ATOM 803 C C . ALA A 1 97 ? 7.745 16.326 -4.277 1.00 97.88 97 ALA A C 1
ATOM 805 O O . ALA A 1 97 ? 7.498 16.416 -3.078 1.00 97.88 97 ALA A O 1
ATOM 806 N N . GLN A 1 98 ? 6.771 16.379 -5.196 1.00 98.00 98 GLN A N 1
ATOM 807 C CA . GLN A 1 98 ? 5.355 16.532 -4.831 1.00 98.00 98 GLN A CA 1
ATOM 808 C C . GLN A 1 98 ? 4.833 15.347 -4.009 1.00 98.00 98 GLN A C 1
ATOM 810 O O . GLN A 1 98 ? 4.054 15.539 -3.077 1.00 98.00 98 GLN A O 1
ATOM 815 N N . CYS A 1 99 ? 5.231 14.126 -4.364 1.00 98.25 99 CYS A N 1
ATOM 816 C CA . CYS A 1 99 ? 4.873 12.908 -3.648 1.00 98.25 99 CYS A CA 1
ATOM 817 C C . CYS A 1 99 ? 5.425 12.936 -2.221 1.00 98.25 99 CYS A C 1
ATOM 819 O O . CYS A 1 99 ? 4.693 12.625 -1.287 1.00 98.25 99 CYS A O 1
ATOM 821 N N . GLU A 1 100 ? 6.682 13.337 -2.052 1.00 98.06 100 GLU A N 1
ATOM 822 C CA . GLU A 1 100 ? 7.341 13.464 -0.754 1.00 98.06 100 GLU A CA 1
ATOM 823 C C . GLU A 1 100 ? 6.637 14.499 0.138 1.00 98.06 100 GLU A C 1
ATOM 825 O O . GLU A 1 100 ? 6.363 14.216 1.304 1.00 98.06 100 GLU A O 1
ATOM 830 N N . ASP A 1 101 ? 6.283 15.666 -0.409 1.00 98.31 101 ASP A N 1
ATOM 831 C CA . ASP A 1 101 ? 5.572 16.712 0.336 1.00 98.31 101 ASP A CA 1
ATOM 832 C C . ASP A 1 101 ? 4.193 16.231 0.812 1.00 98.31 101 ASP A C 1
ATOM 834 O O . ASP A 1 101 ? 3.851 16.368 1.988 1.00 98.31 101 ASP A O 1
ATOM 838 N N . ILE A 1 102 ? 3.414 15.606 -0.081 1.00 98.38 102 ILE A N 1
ATOM 839 C CA . ILE A 1 102 ? 2.098 15.046 0.268 1.00 98.38 102 ILE A CA 1
ATOM 840 C C . ILE 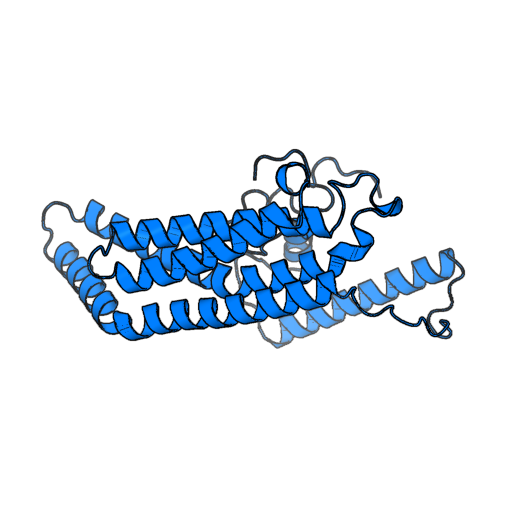A 1 102 ? 2.252 13.898 1.273 1.00 98.38 102 ILE A C 1
ATOM 842 O O . ILE A 1 102 ? 1.431 13.773 2.180 1.00 98.38 102 ILE A O 1
ATOM 846 N N . HIS A 1 103 ? 3.281 13.055 1.133 1.00 98.50 103 HIS A N 1
ATOM 847 C CA . HIS A 1 103 ? 3.493 11.916 2.028 1.00 98.50 103 HIS A CA 1
ATOM 848 C C . HIS A 1 103 ? 3.844 12.360 3.440 1.00 98.50 103 HIS A C 1
ATOM 850 O O . HIS A 1 103 ? 3.274 11.830 4.390 1.00 98.50 103 HIS A O 1
ATOM 856 N N . LYS A 1 104 ? 4.715 13.363 3.582 1.00 98.50 104 LYS A N 1
ATOM 857 C CA . LYS A 1 104 ? 5.036 13.969 4.880 1.00 98.50 104 LYS A CA 1
ATOM 858 C C . LYS A 1 104 ? 3.792 14.525 5.558 1.00 98.50 104 LYS A C 1
ATOM 860 O O . LYS A 1 104 ? 3.561 14.227 6.726 1.00 98.50 104 LYS A O 1
ATOM 865 N N . GLU A 1 105 ? 2.982 15.282 4.819 1.00 98.38 105 GLU A N 1
ATOM 866 C CA . GLU A 1 105 ? 1.718 15.820 5.331 1.00 98.38 105 GLU A CA 1
ATOM 867 C C . GLU A 1 105 ? 0.769 14.682 5.745 1.00 98.38 105 GLU A C 1
ATOM 869 O O . GLU A 1 105 ? 0.180 14.733 6.817 1.00 98.38 105 GLU A O 1
ATOM 874 N N . TYR A 1 106 ? 0.678 13.612 4.949 1.00 98.50 106 TYR A N 1
ATOM 875 C CA . TYR A 1 106 ? -0.179 12.458 5.238 1.00 98.50 106 TYR A CA 1
ATOM 876 C C . TYR A 1 106 ? 0.258 11.684 6.485 1.00 98.50 106 TYR A C 1
ATOM 878 O O . TYR A 1 106 ? -0.584 11.379 7.330 1.00 98.50 106 TYR A O 1
ATOM 886 N N . ILE A 1 107 ? 1.557 11.404 6.629 1.00 98.44 107 ILE A N 1
ATOM 887 C CA . ILE A 1 107 ? 2.114 10.762 7.827 1.00 98.44 107 ILE A CA 1
ATOM 888 C C . ILE A 1 107 ? 1.796 11.606 9.058 1.00 98.44 107 ILE A C 1
ATOM 890 O O . ILE A 1 107 ? 1.304 11.070 10.051 1.00 98.44 107 ILE A O 1
ATOM 894 N N . GLU A 1 108 ? 2.044 12.914 8.986 1.00 98.19 108 GLU A N 1
ATOM 895 C CA . GLU A 1 108 ? 1.845 13.803 10.124 1.00 98.19 108 GLU A CA 1
ATOM 896 C C . GLU A 1 108 ? 0.364 13.948 10.486 1.00 98.19 108 GLU A C 1
ATOM 898 O O . GLU A 1 108 ? 0.020 13.840 11.659 1.00 98.19 108 GLU A O 1
ATOM 903 N N . SER A 1 109 ? -0.535 14.092 9.507 1.00 97.88 109 SER A N 1
ATOM 904 C CA . SER A 1 109 ? -1.980 14.124 9.767 1.00 97.88 109 SER A CA 1
ATOM 905 C C . SER A 1 109 ? -2.487 12.821 10.390 1.00 97.88 109 SER A C 1
ATOM 907 O O . SER A 1 109 ? -3.285 12.873 11.323 1.00 97.88 109 SER A O 1
ATOM 909 N N . CYS A 1 110 ? -2.000 11.656 9.943 1.00 97.62 110 CYS A N 1
ATOM 910 C CA . CYS A 1 110 ? -2.335 10.382 10.586 1.00 97.62 110 CYS A CA 1
ATOM 911 C C . CYS A 1 110 ? -1.818 10.335 12.029 1.00 97.62 110 CYS A C 1
ATOM 913 O O . CYS A 1 110 ? -2.554 9.952 12.936 1.00 97.62 110 CYS A O 1
ATOM 915 N N . ARG A 1 111 ? -0.557 10.730 12.246 1.00 97.56 111 ARG A N 1
ATOM 916 C CA . ARG A 1 111 ? 0.082 10.734 13.568 1.00 97.56 111 ARG A CA 1
ATOM 917 C C . ARG A 1 111 ? -0.680 11.624 14.546 1.00 97.56 111 ARG A C 1
ATOM 919 O O . ARG A 1 111 ? -1.086 11.143 15.600 1.00 97.56 111 ARG A O 1
ATOM 926 N N . LEU A 1 112 ? -0.914 12.882 14.172 1.00 96.88 112 LEU A N 1
ATOM 927 C CA . LEU A 1 112 ? -1.634 13.853 14.996 1.00 96.88 112 LEU A CA 1
ATOM 928 C C . LEU A 1 112 ? -3.057 13.381 15.293 1.00 96.88 112 LEU A C 1
ATOM 930 O O . LEU A 1 112 ? -3.470 13.433 16.446 1.00 96.88 112 LEU A O 1
ATOM 934 N N . PHE A 1 113 ? -3.771 12.829 14.305 1.00 97.56 113 PHE A N 1
ATOM 935 C CA . PHE A 1 113 ? -5.113 12.293 14.531 1.00 97.56 113 PHE A CA 1
ATOM 936 C C . PHE A 1 113 ? -5.135 11.247 15.653 1.00 97.56 113 PHE A C 1
ATOM 938 O O . PHE A 1 113 ? -5.951 11.351 16.567 1.00 97.56 113 PHE A O 1
ATOM 945 N N . PHE A 1 114 ? -4.248 10.250 15.625 1.00 96.56 114 PHE A N 1
ATOM 946 C CA . PHE A 1 114 ? -4.232 9.222 16.670 1.00 96.56 114 PHE A CA 1
ATOM 947 C C . PHE A 1 114 ? -3.684 9.738 18.006 1.00 96.56 114 PHE A C 1
ATOM 949 O O . PHE A 1 114 ? -4.195 9.347 19.054 1.00 96.56 114 PHE A O 1
ATOM 956 N N . GLU A 1 115 ? -2.685 10.624 17.997 1.00 96.06 115 GLU A N 1
ATOM 957 C CA . GLU A 1 115 ? -2.119 11.203 19.222 1.00 96.06 115 GLU A CA 1
ATOM 958 C C . GLU A 1 115 ? -3.130 12.092 19.959 1.00 96.06 115 GLU A C 1
ATOM 960 O O . GLU A 1 115 ? -3.347 11.916 21.160 1.00 96.06 115 GLU A O 1
ATOM 965 N N . GLU A 1 116 ? -3.792 13.005 19.249 1.00 95.94 116 GLU A N 1
ATOM 966 C CA . GLU A 1 116 ? -4.754 13.950 19.828 1.00 95.94 116 GLU A CA 1
ATOM 967 C C . GLU A 1 116 ? -6.043 13.261 20.292 1.00 95.94 116 GLU A C 1
ATOM 969 O O . GLU A 1 116 ? -6.687 13.713 21.241 1.00 95.94 116 GLU A O 1
ATOM 974 N N . ASN A 1 117 ? -6.412 12.141 19.663 1.00 95.31 117 ASN A N 1
ATOM 975 C CA . ASN A 1 117 ? -7.632 11.398 19.987 1.00 95.31 117 ASN A CA 1
ATOM 976 C C . ASN A 1 117 ? -7.395 10.164 20.863 1.00 95.31 117 ASN A C 1
ATOM 978 O O . ASN A 1 117 ? -8.351 9.456 21.178 1.00 95.31 117 ASN A O 1
ATOM 982 N N . LYS A 1 118 ? -6.162 9.928 21.324 1.00 94.00 118 LYS A N 1
ATOM 983 C CA . LYS A 1 118 ? -5.812 8.765 22.149 1.00 94.00 118 LYS A CA 1
ATOM 984 C C . LYS A 1 118 ? -6.715 8.610 23.375 1.00 94.00 118 LYS A C 1
ATOM 986 O O . LYS A 1 118 ? -7.315 7.558 23.557 1.00 94.00 118 LYS A O 1
ATOM 991 N N . ALA A 1 119 ? -6.844 9.663 24.185 1.00 94.38 119 ALA A N 1
ATOM 992 C CA . ALA A 1 119 ? -7.663 9.628 25.399 1.00 94.38 119 ALA A CA 1
ATOM 993 C C . ALA A 1 119 ? -9.146 9.361 25.087 1.00 94.38 119 ALA A C 1
ATOM 995 O O . ALA A 1 119 ? -9.807 8.614 25.799 1.00 94.38 119 ALA A O 1
ATOM 996 N N . TYR A 1 120 ? -9.644 9.926 23.985 1.00 92.94 120 TYR A N 1
ATOM 997 C CA . TYR A 1 120 ? -11.011 9.707 23.521 1.00 92.94 120 TYR A CA 1
ATOM 998 C C . TYR A 1 120 ? -11.240 8.239 23.110 1.00 92.94 120 TYR A C 1
ATOM 1000 O O . TYR A 1 120 ? -12.252 7.645 23.476 1.00 92.94 120 TYR A O 1
ATOM 1008 N N . PHE A 1 121 ? -10.295 7.621 22.392 1.00 91.94 121 PHE A N 1
ATOM 1009 C CA . PHE A 1 121 ? -10.394 6.203 22.029 1.00 91.94 121 PHE A CA 1
ATOM 1010 C C . PHE A 1 121 ? -10.274 5.280 23.247 1.00 91.94 121 PHE A C 1
ATOM 1012 O O . PHE A 1 121 ? -11.000 4.291 23.331 1.00 91.94 121 PHE A O 1
ATOM 1019 N N . GLU A 1 122 ? -9.407 5.605 24.208 1.00 90.56 122 GLU A N 1
ATOM 1020 C CA . GLU A 1 122 ? -9.298 4.865 25.471 1.00 90.56 122 GLU A CA 1
ATOM 1021 C C . GLU A 1 122 ? -10.614 4.911 26.264 1.00 90.56 122 GLU A C 1
ATOM 1023 O O . GLU A 1 122 ? -11.088 3.868 26.717 1.00 90.56 122 GLU A O 1
ATOM 1028 N N . GLU A 1 123 ? -11.244 6.085 26.363 1.00 91.12 123 GLU A N 1
ATOM 1029 C CA . GLU A 1 123 ? -12.553 6.261 27.002 1.00 91.12 123 GLU A CA 1
ATOM 1030 C C . GLU A 1 123 ? -13.637 5.432 26.298 1.00 91.12 123 GLU A C 1
ATOM 1032 O O . GLU A 1 123 ? -14.325 4.645 26.946 1.00 91.12 123 GLU A O 1
ATOM 1037 N N . LYS A 1 124 ? -13.741 5.512 24.965 1.00 88.06 124 LYS A N 1
ATOM 1038 C CA . LYS A 1 124 ? -14.722 4.728 24.188 1.00 88.06 124 LYS A CA 1
ATOM 1039 C C . LYS A 1 124 ? -14.515 3.218 24.312 1.00 88.06 124 LYS A C 1
ATOM 1041 O O . LYS A 1 124 ? -15.488 2.459 24.385 1.00 88.06 124 LYS A O 1
ATOM 1046 N N . GLY A 1 125 ? -13.263 2.772 24.375 1.00 86.62 125 GLY A N 1
ATOM 1047 C CA . GLY A 1 125 ? -12.931 1.373 24.629 1.00 86.62 125 GLY A CA 1
ATOM 1048 C C . GLY A 1 125 ? -13.388 0.919 26.018 1.00 86.62 125 GLY A C 1
ATOM 1049 O O . GLY A 1 125 ? -14.020 -0.129 26.145 1.00 86.62 125 GLY A O 1
ATOM 1050 N N . GLN A 1 126 ? -13.128 1.723 27.054 1.00 86.94 126 GLN A N 1
ATOM 1051 C CA . GLN A 1 126 ? -13.566 1.436 28.426 1.00 86.94 126 GLN A CA 1
ATOM 1052 C C . GLN A 1 126 ? -15.089 1.454 28.574 1.00 86.94 126 GLN A C 1
ATOM 1054 O O . GLN A 1 126 ? -15.641 0.567 29.222 1.00 86.94 126 GLN A O 1
ATOM 1059 N N . GLU A 1 127 ? -15.771 2.416 27.948 1.00 86.50 127 GLU A N 1
ATOM 1060 C CA . GLU A 1 127 ? -17.234 2.456 27.884 1.00 86.50 127 GLU A CA 1
ATOM 1061 C C . GLU A 1 127 ? -17.782 1.160 27.282 1.00 86.50 127 GLU A C 1
ATOM 1063 O O . GLU A 1 127 ? -18.689 0.563 27.856 1.00 86.50 127 GLU A O 1
ATOM 1068 N N . THR A 1 128 ? -17.196 0.686 26.178 1.00 85.00 128 THR A N 1
ATOM 1069 C CA . THR A 1 128 ? -17.605 -0.566 25.523 1.00 85.00 128 THR A CA 1
ATOM 1070 C C . THR A 1 128 ? -17.423 -1.768 26.453 1.00 85.00 128 THR A C 1
ATOM 1072 O O . THR A 1 128 ? -18.352 -2.556 26.608 1.00 85.00 128 THR A O 1
ATOM 1075 N N . ILE A 1 129 ? -16.274 -1.888 27.131 1.00 84.25 129 ILE A N 1
ATOM 1076 C CA . ILE A 1 129 ? -16.018 -2.965 28.106 1.00 84.25 129 ILE A CA 1
ATOM 1077 C C . ILE A 1 129 ? -17.028 -2.914 29.255 1.00 84.25 129 ILE A C 1
ATOM 1079 O O . ILE A 1 129 ? -17.636 -3.925 29.592 1.00 84.25 129 ILE A O 1
ATOM 1083 N N . SER A 1 130 ? -17.250 -1.735 29.834 1.00 84.44 130 SER A N 1
ATOM 1084 C CA . SER A 1 130 ? -18.192 -1.571 30.940 1.00 84.44 130 SER A CA 1
ATOM 1085 C C . SER A 1 130 ? -19.621 -1.922 30.515 1.00 84.44 130 SER A C 1
ATOM 1087 O O . SER A 1 130 ? -20.351 -2.583 31.254 1.00 84.44 130 SER A O 1
ATOM 1089 N N . TRP A 1 131 ? -20.015 -1.528 29.302 1.00 81.19 131 TRP A N 1
ATOM 1090 C CA . TRP A 1 131 ? -21.323 -1.830 28.730 1.00 81.19 131 TRP A CA 1
ATOM 1091 C C . TRP A 1 131 ? -21.549 -3.350 28.610 1.00 81.19 131 TRP A C 1
ATOM 1093 O O . TRP A 1 131 ? -22.608 -3.854 28.997 1.00 81.19 131 TRP A O 1
ATOM 1103 N N . VAL A 1 132 ? -20.524 -4.070 28.153 1.00 83.50 132 VAL A N 1
ATOM 1104 C CA . VAL A 1 132 ? -20.477 -5.537 28.041 1.00 83.50 132 VAL A CA 1
ATOM 1105 C C . VAL A 1 132 ? -20.567 -6.202 29.416 1.00 83.50 132 VAL A C 1
ATOM 1107 O O . VAL A 1 132 ? -21.432 -7.042 29.645 1.00 83.50 132 VAL A O 1
ATOM 1110 N N . GLU A 1 133 ? -19.742 -5.784 30.377 1.00 86.19 133 GLU A N 1
ATOM 1111 C CA . GLU A 1 133 ? -19.726 -6.353 31.734 1.00 86.19 133 GLU A CA 1
ATOM 1112 C C . GLU A 1 133 ? -21.058 -6.175 32.480 1.00 86.19 133 GLU A C 1
ATOM 1114 O O . GLU A 1 133 ? -21.438 -7.016 33.298 1.00 86.19 133 GLU A O 1
ATOM 1119 N N . MET A 1 134 ? -21.788 -5.096 32.189 1.00 85.56 134 MET A N 1
ATOM 1120 C CA . MET A 1 134 ? -23.113 -4.831 32.755 1.00 85.56 134 MET A CA 1
ATOM 1121 C C . MET A 1 134 ? -24.247 -5.630 32.085 1.00 85.56 134 MET A C 1
ATOM 1123 O O . MET A 1 134 ? -25.388 -5.543 32.546 1.00 85.56 134 MET A O 1
ATOM 1127 N N . GLY A 1 135 ? -23.969 -6.403 31.026 1.00 81.69 135 GLY A N 1
ATOM 1128 C CA . GLY A 1 135 ? -24.940 -7.276 30.354 1.00 81.69 135 GLY A CA 1
ATOM 1129 C C . GLY A 1 135 ? -26.128 -6.530 29.740 1.00 81.69 135 GLY A C 1
ATOM 1130 O O . GLY A 1 135 ? -27.259 -7.025 29.749 1.00 81.69 135 GLY A O 1
ATOM 1131 N N . LEU A 1 136 ? -25.908 -5.299 29.275 1.00 79.44 136 LEU A N 1
ATOM 1132 C CA . LEU A 1 136 ? -26.964 -4.483 28.679 1.00 79.44 136 LEU A CA 1
ATOM 1133 C C . LEU A 1 136 ? -27.275 -4.955 27.246 1.00 79.44 136 LEU A C 1
ATOM 1135 O O . LEU A 1 136 ? -26.447 -5.538 26.550 1.00 79.44 136 LEU A O 1
ATOM 1139 N N . SER A 1 137 ? -28.487 -4.666 26.770 1.00 79.69 137 SER A N 1
ATOM 1140 C CA . SER A 1 137 ? -28.898 -4.999 25.400 1.00 79.69 137 SER A CA 1
ATOM 1141 C C . SER A 1 137 ? -27.998 -4.335 24.351 1.00 79.69 137 SER A C 1
ATOM 1143 O O . SER A 1 137 ? -27.735 -3.138 24.460 1.00 79.69 137 SER A O 1
ATOM 1145 N N . GLY A 1 138 ? -27.621 -5.077 23.304 1.00 80.50 138 GLY A N 1
ATOM 1146 C CA . GLY A 1 138 ? -26.783 -4.570 22.206 1.00 80.50 138 GLY A CA 1
ATOM 1147 C C . GLY A 1 138 ? -25.280 -4.820 22.382 1.00 80.50 138 GLY A C 1
ATOM 1148 O O . GLY A 1 138 ? -24.493 -4.377 21.555 1.00 80.50 138 GLY A O 1
ATOM 1149 N N . GLU A 1 139 ? -24.877 -5.561 23.417 1.00 81.12 139 GLU A N 1
ATOM 1150 C CA . GLU A 1 139 ? -23.483 -5.921 23.713 1.00 81.12 139 GLU A CA 1
ATOM 1151 C C . GLU A 1 139 ? -22.708 -6.465 22.501 1.00 81.12 139 GLU A C 1
ATOM 1153 O O . GLU A 1 139 ? -21.618 -5.982 22.196 1.00 81.12 139 GLU A O 1
ATOM 1158 N N . GLN A 1 140 ? -23.272 -7.442 21.778 1.00 82.81 140 GLN A N 1
ATOM 1159 C CA . GLN A 1 140 ? -22.585 -8.032 20.623 1.00 82.81 140 GLN A CA 1
ATOM 1160 C C . GLN A 1 140 ? -22.366 -7.016 19.495 1.00 82.81 140 GLN A C 1
ATOM 1162 O O . GLN A 1 140 ? -21.348 -7.070 18.811 1.00 82.81 140 GLN A O 1
ATOM 1167 N N . GLU A 1 141 ? -23.304 -6.087 19.306 1.00 85.12 141 GLU A N 1
ATOM 1168 C CA . GLU A 1 141 ? -23.205 -5.034 18.294 1.00 85.12 141 GLU A CA 1
ATOM 1169 C C . GLU A 1 141 ? -22.141 -3.997 18.680 1.00 85.12 141 GLU A C 1
ATOM 1171 O O . GLU A 1 141 ? -21.329 -3.606 17.842 1.00 85.12 141 GLU A O 1
ATOM 1176 N N . ALA A 1 142 ? -22.084 -3.615 19.961 1.00 83.25 142 ALA A N 1
ATOM 1177 C CA . ALA A 1 142 ? -21.063 -2.711 20.484 1.00 83.25 142 ALA A CA 1
ATOM 1178 C C . ALA A 1 142 ? -19.648 -3.305 20.352 1.00 83.25 142 ALA A C 1
ATOM 1180 O O . ALA A 1 142 ? -18.738 -2.627 19.869 1.00 83.25 142 ALA A O 1
ATOM 1181 N N . LEU A 1 143 ? -19.475 -4.585 20.703 1.00 85.25 143 LEU A N 1
ATOM 1182 C CA . LEU A 1 143 ? -18.210 -5.304 20.524 1.00 85.25 143 LEU A CA 1
ATOM 1183 C C . LEU A 1 143 ? -17.809 -5.396 19.052 1.00 85.25 143 LEU A C 1
ATOM 1185 O O . LEU A 1 143 ? -16.675 -5.071 18.713 1.00 85.25 143 LEU A O 1
ATOM 1189 N N . ALA A 1 144 ? -18.734 -5.792 18.173 1.00 87.50 144 ALA A N 1
ATOM 1190 C CA . ALA A 1 144 ? -18.463 -5.894 16.741 1.00 87.50 144 ALA A CA 1
ATOM 1191 C C . ALA A 1 144 ? -18.035 -4.544 16.146 1.00 87.50 144 ALA A C 1
ATOM 1193 O O . ALA A 1 144 ? -17.073 -4.485 15.382 1.00 87.50 144 ALA A O 1
ATOM 1194 N N . LYS A 1 145 ? -18.693 -3.447 16.544 1.00 86.75 145 LYS A N 1
ATOM 1195 C CA . LYS A 1 145 ? -18.315 -2.093 16.122 1.00 86.75 145 LYS A CA 1
ATOM 1196 C C . LYS A 1 145 ? -16.911 -1.715 16.604 1.00 86.75 145 LYS A C 1
ATOM 1198 O O . LYS A 1 145 ? -16.159 -1.095 15.856 1.00 86.75 145 LYS A O 1
ATOM 1203 N N . TRP A 1 146 ? -16.544 -2.075 17.833 1.00 89.12 146 TRP A N 1
ATOM 1204 C CA . TRP A 1 146 ? -15.211 -1.784 18.362 1.00 89.12 146 TRP A CA 1
ATOM 1205 C C . TRP A 1 146 ? -14.109 -2.622 17.700 1.00 89.12 146 TRP A C 1
ATOM 1207 O O . TRP A 1 146 ? -13.032 -2.100 17.411 1.00 89.12 146 TRP A O 1
ATOM 1217 N N . GLU A 1 147 ? -14.371 -3.900 17.412 1.00 90.44 147 GLU A N 1
ATOM 1218 C CA . GLU A 1 147 ? -13.461 -4.737 16.619 1.00 90.44 147 GLU A CA 1
ATOM 1219 C C . GLU A 1 147 ? -13.253 -4.171 15.212 1.00 90.44 147 GLU A C 1
ATOM 1221 O O . GLU A 1 147 ? -12.117 -4.104 14.745 1.00 90.44 147 GLU A O 1
ATOM 1226 N N . GLU A 1 148 ? -14.317 -3.681 14.574 1.00 92.25 148 GLU A N 1
ATOM 1227 C CA . GLU A 1 148 ? -14.225 -3.020 13.272 1.00 92.25 148 GLU A CA 1
ATOM 1228 C C . GLU A 1 148 ? -13.330 -1.772 13.338 1.00 92.25 148 GLU A C 1
ATOM 1230 O O . GLU A 1 148 ? -12.394 -1.642 12.554 1.00 92.25 148 GLU A O 1
ATOM 1235 N N . VAL A 1 149 ? -13.529 -0.888 14.323 1.00 92.44 149 VAL A N 1
ATOM 1236 C CA . VAL A 1 149 ? -12.673 0.302 14.520 1.00 92.44 149 VAL A CA 1
ATOM 1237 C C . VAL A 1 149 ? -11.197 -0.077 14.677 1.00 92.44 149 VAL A C 1
ATOM 1239 O O . VAL A 1 149 ? -10.324 0.554 14.069 1.00 92.44 149 VAL A O 1
ATOM 1242 N N . LYS A 1 150 ? -10.897 -1.116 15.465 1.00 92.62 150 LYS A N 1
ATOM 1243 C CA . LYS A 1 150 ? -9.524 -1.621 15.619 1.00 92.62 150 LYS A CA 1
ATOM 1244 C C . LYS A 1 150 ? -8.973 -2.142 14.293 1.00 92.62 150 LYS A C 1
ATOM 1246 O O . LYS A 1 150 ? -7.881 -1.743 13.889 1.00 92.62 150 LYS A O 1
ATOM 1251 N N . ALA A 1 151 ? -9.748 -2.959 13.581 1.00 94.56 151 ALA A N 1
ATOM 1252 C CA . ALA A 1 151 ? -9.351 -3.514 12.294 1.00 94.56 151 ALA A CA 1
ATOM 1253 C C . ALA A 1 151 ? -9.072 -2.428 11.243 1.00 94.56 151 ALA A C 1
ATOM 1255 O O . ALA A 1 151 ? -8.128 -2.584 10.463 1.00 94.56 151 ALA A O 1
ATOM 1256 N N . GLN A 1 152 ? -9.843 -1.334 11.236 1.00 96.69 152 GLN A N 1
ATOM 1257 C CA . GLN A 1 152 ? -9.632 -0.189 10.343 1.00 96.69 152 GLN A CA 1
ATOM 1258 C C . GLN A 1 152 ? -8.439 0.675 10.765 1.00 96.69 152 GLN A C 1
ATOM 1260 O O . GLN A 1 152 ? -7.691 1.148 9.909 1.00 96.69 152 GLN A O 1
ATOM 1265 N N . SER A 1 153 ? -8.186 0.810 12.068 1.00 96.12 153 SER A N 1
ATOM 1266 C CA . SER A 1 153 ? -6.986 1.487 12.577 1.00 96.12 153 SER A CA 1
ATOM 1267 C C . SER A 1 153 ? -5.705 0.781 12.117 1.00 96.12 153 SER A C 1
ATOM 1269 O O . SER A 1 153 ? -4.761 1.435 11.672 1.00 96.12 153 SER A O 1
ATOM 1271 N N . GLU A 1 154 ? -5.687 -0.556 12.124 1.00 96.06 154 GLU A N 1
ATOM 1272 C CA . GLU A 1 154 ? -4.583 -1.339 11.555 1.00 96.06 154 GLU A CA 1
ATOM 1273 C C . GLU A 1 154 ? -4.400 -1.074 10.053 1.00 96.06 154 GLU A C 1
ATOM 1275 O O . GLU A 1 154 ? -3.269 -0.911 9.596 1.00 96.06 154 GLU A O 1
ATOM 1280 N N . VAL A 1 155 ? -5.497 -0.992 9.282 1.00 97.25 155 VAL A N 1
ATOM 1281 C CA . VAL A 1 155 ? -5.453 -0.692 7.834 1.00 97.25 155 VAL A CA 1
ATOM 1282 C C . VAL A 1 155 ? -4.832 0.669 7.576 1.00 97.25 155 VAL A C 1
ATOM 1284 O O . VAL A 1 155 ? -3.979 0.802 6.695 1.00 97.25 155 VAL A O 1
ATOM 1287 N N . ILE A 1 156 ? -5.230 1.669 8.359 1.00 98.12 156 ILE A N 1
ATOM 1288 C CA . ILE A 1 156 ? -4.665 3.012 8.275 1.00 98.12 156 ILE A CA 1
ATOM 1289 C C . ILE A 1 156 ? -3.161 2.950 8.542 1.00 98.12 156 ILE A C 1
ATOM 1291 O O . ILE A 1 156 ? -2.384 3.334 7.670 1.00 98.12 156 ILE A O 1
ATOM 1295 N N . HIS A 1 157 ? -2.740 2.404 9.687 1.00 96.44 157 HIS A N 1
ATOM 1296 C CA . HIS A 1 157 ? -1.324 2.341 10.059 1.00 96.44 157 HIS A CA 1
ATOM 1297 C C . HIS A 1 157 ? -0.463 1.593 9.039 1.00 96.44 157 HIS A C 1
ATOM 1299 O O . HIS A 1 157 ? 0.632 2.060 8.713 1.00 96.44 157 HIS A O 1
ATOM 1305 N N . TRP A 1 158 ? -0.963 0.479 8.502 1.00 96.25 158 TRP A N 1
ATOM 1306 C CA . TRP A 1 158 ? -0.257 -0.289 7.481 1.00 96.25 158 TRP A CA 1
ATOM 1307 C C . TRP A 1 158 ? 0.003 0.543 6.221 1.00 96.25 158 TRP A C 1
ATOM 1309 O O . TRP A 1 158 ? 1.124 0.586 5.706 1.00 96.25 158 TRP A O 1
ATOM 1319 N N . TYR A 1 159 ? -1.018 1.257 5.734 1.00 97.75 159 TYR A N 1
ATOM 1320 C CA . TYR A 1 159 ? -0.911 2.001 4.481 1.00 97.75 159 TYR A CA 1
ATOM 1321 C C . TYR A 1 159 ? -0.322 3.412 4.615 1.00 97.75 159 TYR A C 1
ATOM 1323 O O . TYR A 1 159 ? 0.093 3.978 3.599 1.00 97.75 159 TYR A O 1
ATOM 1331 N N . THR A 1 160 ? -0.196 3.962 5.831 1.00 97.38 160 THR A N 1
ATOM 1332 C CA . THR A 1 160 ? 0.395 5.291 6.086 1.00 97.38 160 THR A CA 1
ATOM 1333 C C . THR A 1 160 ? 1.781 5.452 5.457 1.00 97.38 160 THR A C 1
ATOM 1335 O O . THR A 1 160 ? 2.037 6.413 4.729 1.00 97.38 160 THR A O 1
ATOM 1338 N N . PHE A 1 161 ? 2.683 4.493 5.675 1.00 95.94 161 PHE A N 1
ATOM 1339 C CA . PHE A 1 161 ? 4.036 4.542 5.107 1.00 95.94 161 PHE A CA 1
ATOM 1340 C C . PHE A 1 161 ? 4.107 3.921 3.711 1.00 95.94 161 PHE A C 1
ATOM 1342 O O . PHE A 1 161 ? 4.848 4.399 2.850 1.00 95.94 161 PHE A O 1
ATOM 1349 N N . PHE A 1 162 ? 3.306 2.881 3.475 1.00 96.69 162 PHE A N 1
ATOM 1350 C CA . PHE A 1 162 ? 3.326 2.102 2.244 1.00 96.69 162 PHE A CA 1
ATOM 1351 C C . PHE A 1 162 ? 3.030 2.943 0.995 1.00 96.69 162 PHE A C 1
ATOM 1353 O O . PHE A 1 162 ? 3.761 2.841 0.007 1.00 96.69 162 PHE A O 1
ATOM 1360 N N . ILE A 1 163 ? 1.987 3.785 1.042 1.00 97.81 163 ILE A N 1
ATOM 1361 C CA . ILE A 1 163 ? 1.501 4.536 -0.127 1.00 97.81 163 ILE A CA 1
ATOM 1362 C C . ILE A 1 163 ? 2.614 5.398 -0.728 1.00 97.81 163 ILE A C 1
ATOM 1364 O O . ILE A 1 163 ? 2.897 5.271 -1.916 1.00 97.81 163 ILE A O 1
ATOM 1368 N N . GLY A 1 164 ? 3.283 6.235 0.069 1.00 97.00 164 GLY A N 1
ATOM 1369 C CA . GLY A 1 164 ? 4.296 7.147 -0.468 1.00 97.00 164 GLY A CA 1
ATOM 1370 C C . GLY A 1 164 ? 5.574 6.445 -0.930 1.00 97.00 164 GLY A C 1
ATOM 1371 O O . GLY A 1 164 ? 6.131 6.809 -1.965 1.00 97.00 164 GLY A O 1
ATOM 1372 N N . VAL A 1 165 ? 6.008 5.379 -0.244 1.00 95.81 165 VAL A N 1
ATOM 1373 C CA . VAL A 1 165 ? 7.163 4.571 -0.685 1.00 95.81 165 VAL A CA 1
ATOM 1374 C C . VAL A 1 165 ? 6.886 3.925 -2.042 1.00 95.81 165 VAL A C 1
ATOM 1376 O O . VAL A 1 165 ? 7.701 4.020 -2.960 1.00 95.81 165 VAL A O 1
ATOM 1379 N N . LYS A 1 166 ? 5.720 3.294 -2.197 1.00 96.19 166 LYS A N 1
ATOM 1380 C CA . LYS A 1 166 ? 5.345 2.641 -3.455 1.00 96.19 166 LYS A CA 1
ATOM 1381 C C . LYS A 1 166 ? 5.047 3.645 -4.561 1.00 96.19 166 LYS A C 1
ATOM 1383 O O . LYS A 1 166 ? 5.396 3.390 -5.709 1.00 96.19 166 LYS A O 1
ATOM 1388 N N . MET A 1 167 ? 4.481 4.801 -4.227 1.00 97.69 167 MET A N 1
ATOM 1389 C CA . MET A 1 167 ? 4.257 5.865 -5.199 1.00 97.69 167 MET A CA 1
ATOM 1390 C C . MET A 1 167 ? 5.577 6.395 -5.767 1.00 97.69 167 MET A C 1
ATOM 1392 O O . MET A 1 167 ? 5.690 6.544 -6.981 1.00 97.69 167 MET A O 1
ATOM 1396 N N . ARG A 1 168 ? 6.604 6.597 -4.930 1.00 96.44 168 ARG A N 1
ATOM 1397 C CA . ARG A 1 168 ? 7.947 6.960 -5.414 1.00 96.44 168 ARG A CA 1
ATOM 1398 C C . ARG A 1 168 ? 8.558 5.896 -6.318 1.00 96.44 168 ARG A C 1
ATOM 1400 O O . ARG A 1 168 ? 9.106 6.257 -7.348 1.00 96.44 168 ARG A O 1
ATOM 1407 N N . ARG A 1 169 ? 8.398 4.602 -6.008 1.00 94.50 169 ARG A N 1
ATOM 1408 C CA . ARG A 1 169 ? 8.822 3.523 -6.923 1.00 94.50 169 ARG A CA 1
ATOM 1409 C C . ARG A 1 169 ? 8.123 3.623 -8.279 1.00 94.50 169 ARG A C 1
ATOM 1411 O O . ARG A 1 169 ? 8.789 3.548 -9.302 1.00 94.50 169 ARG A O 1
ATOM 1418 N N . ALA A 1 170 ? 6.805 3.829 -8.288 1.00 95.50 170 ALA A N 1
ATOM 1419 C CA . ALA A 1 170 ? 6.069 3.999 -9.538 1.00 95.50 170 ALA A CA 1
ATOM 1420 C C . ALA A 1 170 ? 6.603 5.204 -10.336 1.00 95.50 170 ALA A C 1
ATOM 1422 O O . ALA A 1 170 ? 6.802 5.100 -11.541 1.00 95.50 170 ALA A O 1
ATOM 1423 N N . ILE A 1 171 ? 6.881 6.327 -9.662 1.00 96.88 171 ILE A N 1
ATOM 1424 C CA . ILE A 1 171 ? 7.474 7.528 -10.275 1.00 96.88 171 ILE A CA 1
ATOM 1425 C C . ILE A 1 171 ? 8.894 7.260 -10.796 1.00 96.88 171 ILE A C 1
ATOM 1427 O O . ILE A 1 171 ? 9.248 7.784 -11.847 1.00 96.88 171 ILE A O 1
ATOM 1431 N N . GLY A 1 172 ? 9.689 6.442 -10.106 1.00 93.56 172 GLY A N 1
ATOM 1432 C CA . GLY A 1 172 ? 11.028 6.055 -10.552 1.00 93.56 172 GLY A CA 1
ATOM 1433 C C . GLY A 1 172 ? 11.014 5.298 -11.880 1.00 93.56 172 GLY A C 1
ATOM 1434 O O . GLY A 1 172 ? 11.866 5.536 -12.719 1.00 93.56 172 GLY A O 1
ATOM 1435 N N . GLY A 1 173 ? 9.998 4.464 -12.118 1.00 91.75 173 GLY A N 1
ATOM 1436 C CA . GLY A 1 173 ? 9.832 3.751 -13.390 1.00 91.75 173 GLY A CA 1
ATOM 1437 C C . GLY A 1 173 ? 9.126 4.548 -14.493 1.00 91.75 173 GLY A C 1
ATOM 1438 O O . GLY A 1 173 ? 8.744 3.961 -15.502 1.00 91.75 173 GLY A O 1
ATOM 1439 N N . LEU A 1 174 ? 8.852 5.845 -14.299 1.00 92.25 174 LEU A N 1
ATOM 1440 C CA . LEU A 1 174 ? 8.015 6.630 -15.215 1.00 92.25 174 LEU A CA 1
ATOM 1441 C C . LEU A 1 174 ? 8.682 6.878 -16.572 1.00 92.25 174 LEU A C 1
ATOM 1443 O O . LEU A 1 174 ? 7.981 6.995 -17.575 1.00 92.25 174 LEU A O 1
ATOM 1447 N N . ASP A 1 175 ? 10.007 6.997 -16.592 1.00 90.44 175 ASP A N 1
ATOM 1448 C CA . ASP A 1 175 ? 10.758 7.281 -17.814 1.00 90.44 175 ASP A CA 1
ATOM 1449 C C . ASP A 1 175 ? 10.865 6.018 -18.696 1.00 90.44 175 ASP A C 1
ATOM 1451 O O . ASP A 1 175 ? 10.671 6.103 -19.910 1.00 90.44 175 ASP A O 1
ATOM 1455 N N . ASP A 1 176 ? 10.959 4.840 -18.071 1.00 87.19 176 ASP A N 1
ATOM 1456 C CA . ASP A 1 176 ? 11.131 3.550 -18.759 1.00 87.19 176 ASP A CA 1
ATOM 1457 C C . ASP A 1 176 ? 9.792 2.838 -19.038 1.00 87.19 176 ASP A C 1
ATOM 1459 O O . ASP A 1 176 ? 9.735 1.741 -19.601 1.00 87.19 176 ASP A O 1
ATOM 1463 N N . MET A 1 177 ? 8.662 3.438 -18.638 1.00 84.00 177 MET A N 1
ATOM 1464 C CA . MET A 1 177 ? 7.349 2.775 -18.647 1.00 84.00 177 MET A CA 1
ATOM 1465 C C . MET A 1 177 ? 6.809 2.431 -20.044 1.00 84.00 177 MET A C 1
ATOM 1467 O O . MET A 1 177 ? 5.785 1.749 -20.155 1.00 84.00 177 MET A O 1
ATOM 1471 N N . HIS A 1 178 ? 7.445 2.958 -21.090 1.00 81.69 178 HIS A N 1
ATOM 1472 C CA . HIS A 1 178 ? 7.089 2.773 -22.496 1.00 81.69 178 HIS A CA 1
ATOM 1473 C C . HIS A 1 178 ? 8.127 1.965 -23.278 1.00 81.69 178 HIS A C 1
ATOM 1475 O O . HIS A 1 178 ? 7.989 1.835 -24.492 1.00 81.69 178 HIS A O 1
ATOM 1481 N N . GLU A 1 179 ? 9.153 1.442 -22.610 1.00 83.62 179 GLU A N 1
ATOM 1482 C CA . GLU A 1 179 ? 10.168 0.635 -23.271 1.00 83.62 179 GLU A CA 1
ATOM 1483 C C . GLU A 1 179 ? 9.635 -0.729 -23.724 1.00 83.62 179 GLU A C 1
ATOM 1485 O O . GLU A 1 179 ? 8.791 -1.350 -23.071 1.00 83.62 179 GLU A O 1
ATOM 1490 N N . ASP A 1 180 ? 10.180 -1.225 -24.836 1.00 73.88 180 ASP A N 1
ATOM 1491 C CA . ASP A 1 180 ? 9.721 -2.450 -25.503 1.00 73.88 180 ASP A CA 1
ATOM 1492 C C . ASP A 1 180 ? 9.973 -3.732 -24.680 1.00 73.88 180 ASP A C 1
ATOM 1494 O O . ASP A 1 180 ? 9.390 -4.781 -24.960 1.00 73.88 180 ASP A O 1
ATOM 1498 N N . HIS A 1 181 ? 10.814 -3.672 -23.641 1.00 80.25 181 HIS A N 1
ATOM 1499 C CA . HIS A 1 181 ? 11.192 -4.841 -22.843 1.00 80.25 181 HIS A CA 1
ATOM 1500 C C . HIS A 1 181 ? 10.095 -5.318 -21.868 1.00 80.25 181 HIS A C 1
ATOM 1502 O O . HIS A 1 181 ? 10.179 -6.430 -21.349 1.00 80.25 181 HIS A O 1
ATOM 1508 N N . TRP A 1 182 ? 9.038 -4.528 -21.644 1.00 74.00 182 TRP A N 1
ATOM 1509 C CA . TRP A 1 182 ? 7.932 -4.880 -20.740 1.00 74.00 182 TRP A CA 1
ATOM 1510 C C . TRP A 1 182 ? 6.887 -5.827 -21.348 1.00 74.00 182 TRP A C 1
ATOM 1512 O O . TRP A 1 182 ? 5.938 -6.216 -20.665 1.00 74.00 182 TRP A O 1
ATOM 1522 N N . GLY A 1 183 ? 7.018 -6.187 -22.629 1.00 77.25 183 GLY A N 1
ATOM 1523 C CA . GLY A 1 183 ? 6.032 -6.975 -23.377 1.00 77.25 183 GLY A CA 1
ATOM 1524 C C . GLY A 1 183 ? 4.784 -6.170 -23.763 1.00 77.25 183 GLY A C 1
ATOM 1525 O O . GLY A 1 183 ? 4.336 -6.250 -24.906 1.00 77.25 183 GLY A O 1
ATOM 1526 N N . SER A 1 184 ? 4.258 -5.347 -22.850 1.00 78.25 184 SER A N 1
ATOM 1527 C CA . SER A 1 184 ? 3.256 -4.321 -23.144 1.00 78.25 184 SER A CA 1
ATOM 1528 C C . SER A 1 184 ? 3.280 -3.154 -22.136 1.00 78.25 184 SER A C 1
ATOM 1530 O O . SER A 1 184 ? 3.752 -3.322 -21.009 1.00 78.25 184 SER A O 1
ATOM 1532 N N . PRO A 1 185 ? 2.755 -1.960 -22.491 1.00 76.00 185 PRO A N 1
ATOM 1533 C CA . PRO A 1 185 ? 2.810 -0.779 -21.620 1.00 76.00 185 PRO A CA 1
ATOM 1534 C C . PRO A 1 185 ? 2.099 -0.941 -20.269 1.00 76.00 185 PRO A C 1
ATOM 1536 O O . PRO A 1 185 ? 2.539 -0.381 -19.266 1.00 76.00 185 PRO A O 1
ATOM 1539 N N . GLU A 1 186 ? 0.994 -1.689 -20.206 1.00 80.56 186 GLU A N 1
ATOM 1540 C CA . GLU A 1 186 ? 0.321 -2.013 -18.939 1.00 80.56 186 GLU A CA 1
ATOM 1541 C C . GLU A 1 186 ? 1.163 -2.922 -18.036 1.00 80.56 186 GLU A C 1
ATOM 1543 O O . GLU A 1 186 ? 1.041 -2.862 -16.818 1.00 80.56 186 GLU A O 1
ATOM 1548 N N . GLN A 1 187 ? 2.071 -3.711 -18.605 1.00 81.81 187 GLN A N 1
ATOM 1549 C CA . GLN A 1 187 ? 2.972 -4.582 -17.859 1.00 81.81 187 GLN A CA 1
ATOM 1550 C C . GLN A 1 187 ? 4.283 -3.861 -17.470 1.00 81.81 187 GLN A C 1
ATOM 1552 O O . GLN A 1 187 ? 5.229 -4.496 -17.011 1.00 81.81 187 GLN A O 1
ATOM 1557 N N . SER A 1 188 ? 4.378 -2.533 -17.574 1.00 88.69 188 SER A N 1
ATOM 1558 C CA . SER A 1 188 ? 5.536 -1.822 -17.014 1.00 88.69 188 SER A CA 1
ATOM 1559 C C . SER A 1 188 ? 5.535 -1.831 -15.481 1.00 88.69 188 SER A C 1
ATOM 1561 O O . SER A 1 188 ? 4.470 -1.773 -14.856 1.00 88.69 188 SER A O 1
ATOM 1563 N N . ASP A 1 189 ? 6.716 -1.884 -14.845 1.00 88.00 189 ASP A N 1
ATOM 1564 C CA . ASP A 1 189 ? 6.831 -1.847 -13.370 1.00 88.00 189 ASP A CA 1
ATOM 1565 C C . ASP A 1 189 ? 6.105 -0.634 -12.770 1.00 88.00 189 ASP A C 1
ATOM 1567 O O . ASP A 1 189 ? 5.410 -0.752 -11.758 1.00 88.00 189 ASP A O 1
ATOM 1571 N N . ALA A 1 190 ? 6.181 0.509 -13.456 1.00 92.81 190 ALA A N 1
ATOM 1572 C CA . ALA A 1 190 ? 5.483 1.737 -13.106 1.00 92.81 190 ALA A CA 1
ATOM 1573 C C . ALA A 1 190 ? 3.960 1.551 -13.011 1.00 92.81 190 ALA A C 1
ATOM 1575 O O . ALA A 1 190 ? 3.368 1.862 -11.975 1.00 92.81 190 ALA A O 1
ATOM 1576 N N . ASN A 1 191 ? 3.311 1.019 -14.056 1.00 92.19 191 ASN A N 1
ATOM 1577 C CA . ASN A 1 191 ? 1.856 0.832 -14.053 1.00 92.19 191 ASN A CA 1
ATOM 1578 C C . ASN A 1 191 ? 1.416 -0.260 -13.061 1.00 92.19 191 ASN A C 1
ATOM 1580 O O . ASN A 1 191 ? 0.406 -0.081 -12.375 1.00 92.19 191 ASN A O 1
ATOM 1584 N N . ARG A 1 192 ? 2.182 -1.352 -12.919 1.00 89.12 192 ARG A N 1
ATOM 1585 C CA . ARG A 1 192 ? 1.901 -2.404 -11.921 1.00 89.12 192 ARG A CA 1
ATOM 1586 C C . ARG A 1 192 ? 1.988 -1.868 -10.496 1.00 89.12 192 ARG A C 1
ATOM 1588 O O . ARG A 1 192 ? 1.080 -2.080 -9.693 1.00 89.12 192 ARG A O 1
ATOM 1595 N N . THR A 1 193 ? 3.052 -1.125 -10.194 1.00 92.69 193 THR A N 1
ATOM 1596 C CA . THR A 1 193 ? 3.238 -0.496 -8.883 1.00 92.69 193 THR A CA 1
ATOM 1597 C C . THR A 1 193 ? 2.121 0.510 -8.616 1.00 92.69 193 THR A C 1
ATOM 1599 O O . THR A 1 193 ? 1.534 0.502 -7.533 1.00 92.69 193 THR A O 1
ATOM 1602 N N . ALA A 1 194 ? 1.757 1.321 -9.613 1.00 95.00 194 ALA A N 1
ATOM 1603 C CA . ALA A 1 194 ? 0.651 2.268 -9.518 1.00 95.00 194 ALA A CA 1
ATOM 1604 C C . ALA A 1 194 ? -0.697 1.591 -9.206 1.00 95.00 194 ALA A C 1
ATOM 1606 O O . ALA A 1 194 ? -1.488 2.148 -8.440 1.00 95.00 194 ALA A O 1
ATOM 1607 N N . ARG A 1 195 ? -0.950 0.376 -9.714 1.00 92.44 195 ARG A N 1
ATOM 1608 C CA . ARG A 1 195 ? -2.149 -0.401 -9.354 1.00 92.44 195 ARG A CA 1
ATOM 1609 C C . ARG A 1 195 ? -2.184 -0.765 -7.874 1.00 92.44 195 ARG A C 1
ATOM 1611 O O . ARG A 1 195 ? -3.216 -0.581 -7.234 1.00 92.44 195 ARG A O 1
ATOM 1618 N N . ILE A 1 196 ? -1.072 -1.243 -7.315 1.00 92.56 196 ILE A N 1
ATOM 1619 C CA . ILE A 1 196 ? -1.001 -1.558 -5.878 1.00 92.56 196 ILE A CA 1
ATOM 1620 C C . ILE A 1 196 ? -1.187 -0.291 -5.044 1.00 92.56 196 ILE A C 1
ATOM 1622 O O . ILE A 1 196 ? -1.887 -0.310 -4.034 1.00 92.56 196 ILE A O 1
ATOM 1626 N N . VAL A 1 197 ? -0.573 0.819 -5.467 1.00 96.19 197 VAL A N 1
ATOM 1627 C CA . V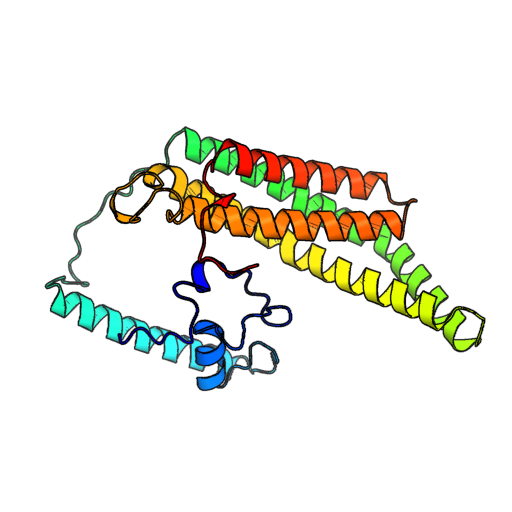AL A 1 197 ? -0.734 2.115 -4.799 1.00 96.19 197 VAL A CA 1
ATOM 1628 C C . VAL A 1 197 ? -2.204 2.530 -4.799 1.00 96.19 197 VAL A C 1
ATOM 1630 O O . VAL A 1 197 ? -2.705 2.939 -3.756 1.00 96.19 197 VAL A O 1
ATOM 1633 N N . MET A 1 198 ? -2.915 2.377 -5.921 1.00 96.44 198 MET A N 1
ATOM 1634 C CA . MET A 1 198 ? -4.351 2.656 -5.982 1.00 96.44 198 MET A CA 1
ATOM 1635 C C . MET A 1 198 ? -5.143 1.786 -5.001 1.00 96.44 198 MET A C 1
ATOM 1637 O O . MET A 1 198 ? -5.936 2.320 -4.233 1.00 96.44 198 MET A O 1
ATOM 1641 N N . LEU A 1 199 ? -4.884 0.475 -4.966 1.00 93.50 199 LEU A N 1
ATOM 1642 C CA . LEU A 1 199 ? -5.545 -0.442 -4.034 1.00 93.50 199 LEU A CA 1
ATOM 1643 C C . LEU A 1 199 ? -5.295 -0.052 -2.567 1.00 93.50 199 LEU A C 1
ATOM 1645 O O . LEU A 1 199 ? -6.220 -0.049 -1.756 1.00 93.50 199 LEU A O 1
ATOM 1649 N N . ALA A 1 200 ? -4.059 0.318 -2.227 1.00 96.38 200 ALA A N 1
ATOM 1650 C CA . ALA A 1 200 ? -3.696 0.798 -0.895 1.00 96.38 200 ALA A CA 1
ATOM 1651 C C . ALA A 1 200 ? -4.415 2.110 -0.535 1.00 96.38 200 ALA A C 1
ATOM 1653 O O . ALA A 1 200 ? -4.911 2.254 0.582 1.00 96.38 200 ALA A O 1
ATOM 1654 N N . ILE A 1 201 ? -4.516 3.049 -1.483 1.00 98.31 201 ILE A N 1
ATOM 1655 C CA . ILE A 1 201 ? -5.266 4.299 -1.304 1.00 98.31 201 ILE A CA 1
ATOM 1656 C C . ILE A 1 201 ? -6.746 4.002 -1.070 1.00 98.31 201 ILE A C 1
ATOM 1658 O O . ILE A 1 201 ? -7.320 4.544 -0.133 1.00 98.31 201 ILE A O 1
ATOM 1662 N N . GLU A 1 202 ? -7.366 3.142 -1.877 1.00 97.44 202 GLU A N 1
ATOM 1663 C CA . GLU A 1 202 ? -8.789 2.809 -1.751 1.00 97.44 202 GLU A CA 1
ATOM 1664 C C . GLU A 1 202 ? -9.101 2.126 -0.416 1.00 97.44 202 GLU A C 1
ATOM 1666 O O . GLU A 1 202 ? -10.054 2.514 0.258 1.00 97.44 202 GLU A O 1
ATOM 1671 N N . ARG A 1 203 ? -8.256 1.182 0.018 1.00 96.69 203 ARG A N 1
ATOM 1672 C CA . ARG A 1 203 ? -8.372 0.541 1.339 1.00 96.69 203 ARG A CA 1
ATOM 1673 C C . ARG A 1 203 ? -8.206 1.546 2.475 1.00 96.69 203 ARG A C 1
ATOM 1675 O O . ARG A 1 203 ? -9.002 1.545 3.408 1.00 96.69 203 ARG A O 1
ATOM 1682 N N . SER A 1 204 ? -7.214 2.430 2.384 1.00 98.25 204 SER A N 1
ATOM 1683 C CA . SER A 1 204 ? -6.998 3.475 3.386 1.00 98.25 204 SER A CA 1
ATOM 1684 C C . SER A 1 204 ? -8.163 4.471 3.438 1.00 98.25 204 SER A C 1
ATOM 1686 O O . SER A 1 204 ? -8.640 4.795 4.521 1.00 98.25 204 SER A O 1
ATOM 1688 N N . MET A 1 205 ? -8.689 4.906 2.287 1.00 98.69 205 MET A N 1
ATOM 1689 C CA . MET A 1 205 ? -9.864 5.782 2.221 1.00 98.69 205 MET A CA 1
ATOM 1690 C C . MET A 1 205 ? -11.105 5.118 2.822 1.00 98.69 205 MET A C 1
ATOM 1692 O O . MET A 1 205 ? -11.831 5.772 3.564 1.00 98.69 205 MET A O 1
ATOM 1696 N N . ALA A 1 206 ? -11.341 3.833 2.536 1.00 98.31 206 ALA A N 1
ATOM 1697 C CA . ALA A 1 206 ? -12.445 3.080 3.127 1.00 98.31 206 ALA A CA 1
ATOM 1698 C C . ALA A 1 206 ? -12.308 2.968 4.655 1.00 98.31 206 ALA A C 1
ATOM 1700 O O . ALA A 1 206 ? -13.287 3.173 5.368 1.00 98.31 206 ALA A O 1
ATOM 1701 N N . ALA A 1 207 ? -11.094 2.730 5.158 1.00 98.31 207 ALA A N 1
ATOM 1702 C CA . ALA A 1 207 ? -10.823 2.690 6.592 1.00 98.31 207 ALA A CA 1
ATOM 1703 C C . ALA A 1 207 ? -11.083 4.043 7.268 1.00 98.31 207 ALA A C 1
ATOM 1705 O O . ALA A 1 207 ? -11.756 4.107 8.293 1.00 98.31 207 ALA A O 1
ATOM 1706 N N . TRP A 1 208 ? -10.627 5.142 6.664 1.00 98.44 208 TRP A N 1
ATOM 1707 C CA . TRP A 1 208 ? -10.922 6.489 7.158 1.00 98.44 208 TRP A CA 1
ATOM 1708 C C . TRP A 1 208 ? -12.413 6.833 7.097 1.00 98.44 208 TRP A C 1
ATOM 1710 O O . TRP A 1 208 ? -12.918 7.475 8.013 1.00 98.44 208 TRP A O 1
ATOM 1720 N N . GLN A 1 209 ? -13.137 6.374 6.073 1.00 98.06 209 GLN A N 1
ATOM 1721 C CA . GLN A 1 209 ? -14.591 6.532 6.009 1.00 98.06 209 GLN A CA 1
ATOM 1722 C C . GLN A 1 209 ? -15.289 5.764 7.138 1.00 98.06 209 GLN A C 1
ATOM 1724 O O . GLN A 1 209 ? -16.158 6.320 7.800 1.00 98.06 209 GLN A O 1
ATOM 1729 N N . ALA A 1 210 ? -14.867 4.531 7.423 1.00 97.00 210 ALA A N 1
ATOM 1730 C CA . ALA A 1 210 ? -15.392 3.766 8.551 1.00 97.00 210 ALA A CA 1
ATOM 1731 C C . ALA A 1 210 ? -15.090 4.445 9.903 1.00 97.00 210 ALA A C 1
ATOM 1733 O O . ALA A 1 210 ? -15.946 4.469 10.787 1.00 97.00 210 ALA A O 1
ATOM 1734 N N . MET A 1 211 ? -13.910 5.063 10.052 1.00 96.56 211 MET A N 1
ATOM 1735 C CA . MET A 1 211 ? -13.585 5.884 11.226 1.00 96.56 211 MET A CA 1
ATOM 1736 C C . MET A 1 211 ? -14.483 7.124 11.332 1.00 96.56 211 MET A C 1
ATOM 1738 O O . MET A 1 211 ? -14.877 7.483 12.438 1.00 96.56 211 MET A O 1
ATOM 1742 N N . LEU A 1 212 ? -14.840 7.755 10.208 1.00 96.62 212 LEU A N 1
ATOM 1743 C CA . LEU A 1 212 ? -15.753 8.903 10.179 1.00 96.62 212 LEU A CA 1
ATOM 1744 C C . LEU A 1 212 ? -17.174 8.504 10.579 1.00 96.62 212 LEU A C 1
ATOM 1746 O O . LEU A 1 212 ? -17.805 9.191 11.377 1.00 96.62 212 LEU A O 1
ATOM 1750 N N . ASP A 1 213 ? -17.653 7.370 10.071 1.00 95.00 213 ASP A N 1
ATOM 1751 C CA . ASP A 1 213 ? -18.969 6.830 10.412 1.00 95.00 213 ASP A CA 1
ATOM 1752 C C . ASP A 1 213 ? -19.039 6.432 11.899 1.00 95.00 213 ASP A C 1
ATOM 1754 O O . ASP A 1 213 ? -20.080 6.570 12.551 1.00 95.00 213 ASP A O 1
ATOM 1758 N N . ALA A 1 214 ? -17.925 5.946 12.460 1.00 92.75 214 ALA A N 1
ATOM 1759 C CA . ALA A 1 214 ? -17.817 5.596 13.871 1.00 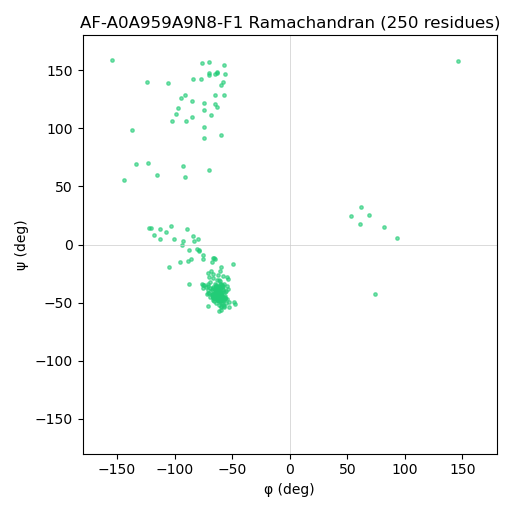92.75 214 ALA A CA 1
ATOM 1760 C C . ALA A 1 214 ? -17.707 6.823 14.790 1.00 92.75 214 ALA A C 1
ATOM 1762 O O . ALA A 1 214 ? -18.296 6.793 15.876 1.00 92.75 214 ALA A O 1
ATOM 1763 N N . PHE A 1 215 ? -16.993 7.869 14.354 1.00 93.69 215 PHE A N 1
ATOM 1764 C CA . PHE A 1 215 ? -16.666 9.064 15.140 1.00 93.69 215 PHE A CA 1
ATOM 1765 C C . PHE A 1 215 ? -16.908 10.374 14.361 1.00 93.69 215 PHE A C 1
ATOM 1767 O O . PHE A 1 215 ? -15.950 11.088 14.036 1.00 93.69 215 PHE A O 1
ATOM 1774 N N . PRO A 1 216 ? -18.172 10.741 14.074 1.00 94.75 216 PRO A N 1
ATOM 1775 C CA . PRO A 1 216 ? -18.491 11.957 13.322 1.00 94.75 216 PRO A CA 1
ATOM 1776 C C . PRO A 1 216 ? -17.957 13.243 13.970 1.00 94.75 216 PRO A C 1
ATOM 1778 O O . PRO A 1 216 ? -17.645 14.209 13.288 1.00 94.75 216 PRO A O 1
ATOM 1781 N N . GLU A 1 217 ? -17.786 13.272 15.292 1.00 95.00 217 GLU A N 1
ATOM 1782 C CA . GLU A 1 217 ? -17.205 14.411 16.012 1.00 95.00 217 GLU A CA 1
ATOM 1783 C C . GLU A 1 217 ? -15.718 14.653 15.703 1.00 95.00 217 GLU A C 1
ATOM 1785 O O . GLU A 1 217 ? -15.169 15.678 16.106 1.00 95.00 217 GLU A O 1
ATOM 1790 N N . LYS A 1 218 ? -15.052 13.710 15.023 1.00 95.62 218 LYS A N 1
ATOM 1791 C CA . LYS A 1 218 ? -13.650 13.813 14.592 1.00 95.62 218 LYS A CA 1
ATOM 1792 C C . LYS A 1 218 ? -13.513 14.140 13.101 1.00 95.62 218 LYS A C 1
ATOM 1794 O O . LYS A 1 218 ? -12.425 13.993 12.543 1.00 95.62 218 LYS A O 1
ATOM 1799 N N . GLU A 1 219 ? -14.599 14.599 12.476 1.00 96.50 219 GLU A N 1
ATOM 1800 C CA . GLU A 1 219 ? -14.717 14.870 11.040 1.00 96.50 219 GLU A CA 1
ATOM 1801 C C . GLU A 1 219 ? -13.552 15.684 10.468 1.00 96.50 219 GLU A C 1
ATOM 1803 O O . GLU A 1 219 ? -12.930 15.240 9.505 1.00 96.50 219 GLU A O 1
ATOM 1808 N N . ASP A 1 220 ? -13.207 16.824 11.071 1.00 95.12 220 ASP A N 1
ATOM 1809 C CA . ASP A 1 220 ? -12.197 17.741 10.523 1.00 95.12 220 ASP A CA 1
ATOM 1810 C C . ASP A 1 220 ? -10.837 17.057 10.291 1.00 95.12 220 ASP A C 1
ATOM 1812 O O . ASP A 1 220 ? -10.239 17.184 9.217 1.00 95.12 220 ASP A O 1
ATOM 1816 N N . GLY A 1 221 ? -10.370 16.276 11.273 1.00 95.12 221 GLY A N 1
ATOM 1817 C CA . GLY A 1 221 ? -9.105 15.545 11.177 1.00 95.12 221 GLY A CA 1
ATOM 1818 C C . GLY A 1 221 ? -9.148 14.442 10.116 1.00 95.12 221 GLY A C 1
ATOM 1819 O O . GLY A 1 221 ? -8.187 14.253 9.370 1.00 95.12 221 GLY A O 1
ATOM 1820 N N . ILE A 1 222 ? -10.287 13.756 9.989 1.00 97.88 222 ILE A N 1
ATOM 1821 C CA . ILE A 1 222 ? -10.469 12.683 9.004 1.00 97.88 222 ILE A CA 1
ATOM 1822 C C . ILE A 1 222 ? -10.560 13.253 7.583 1.00 97.88 222 ILE A C 1
ATOM 1824 O O . ILE A 1 222 ? -9.922 12.735 6.663 1.00 97.88 222 ILE A O 1
ATOM 1828 N N . ILE A 1 223 ? -11.297 14.350 7.388 1.00 97.50 223 ILE A N 1
ATOM 1829 C CA . ILE A 1 223 ? -11.419 15.025 6.090 1.00 97.50 223 ILE A CA 1
ATOM 1830 C C . ILE A 1 223 ? -10.056 15.515 5.602 1.00 97.50 223 ILE A C 1
ATOM 1832 O O . ILE A 1 223 ? -9.748 15.367 4.414 1.00 97.50 223 ILE A O 1
ATOM 1836 N N . GLN A 1 224 ? -9.220 16.056 6.495 1.00 97.00 224 GLN A N 1
ATOM 1837 C CA . GLN A 1 224 ? -7.862 16.465 6.136 1.00 97.00 224 GLN A CA 1
ATOM 1838 C C . GLN A 1 224 ? -7.065 15.289 5.555 1.00 97.00 224 GLN A C 1
ATOM 1840 O O . GLN A 1 224 ? -6.448 15.422 4.495 1.00 97.00 224 GLN A O 1
ATOM 1845 N N . VAL A 1 225 ? -7.136 14.118 6.189 1.00 98.12 225 VAL A N 1
ATOM 1846 C CA . VAL A 1 225 ? -6.455 12.913 5.705 1.00 98.12 225 VAL A CA 1
ATOM 1847 C C . VAL A 1 225 ? -7.036 12.417 4.372 1.00 98.12 225 VAL A C 1
ATOM 1849 O O . VAL A 1 225 ? -6.287 12.149 3.425 1.00 98.12 225 VAL A O 1
ATOM 1852 N N . LEU A 1 226 ? -8.364 12.360 4.242 1.00 98.50 226 LEU A N 1
ATOM 1853 C CA . LEU A 1 226 ? -9.043 11.963 3.002 1.00 98.50 226 LEU A CA 1
ATOM 1854 C C . LEU A 1 226 ? -8.693 12.883 1.820 1.00 98.50 226 LEU A C 1
ATOM 1856 O O . LEU A 1 226 ? -8.572 12.423 0.676 1.00 98.50 226 LEU A O 1
ATOM 1860 N N . ALA A 1 227 ? -8.476 14.175 2.075 1.00 98.44 227 ALA A N 1
ATOM 1861 C CA . ALA A 1 227 ? -8.025 15.119 1.060 1.00 98.44 227 ALA A CA 1
ATOM 1862 C C . ALA A 1 227 ? -6.612 14.783 0.547 1.00 98.44 227 ALA A C 1
ATOM 1864 O O . ALA A 1 227 ? -6.358 14.893 -0.658 1.00 98.44 227 ALA A O 1
ATOM 1865 N N . LEU A 1 228 ? -5.705 14.331 1.421 1.00 98.56 228 LEU A N 1
ATOM 1866 C CA . LEU A 1 228 ? -4.344 13.913 1.059 1.00 98.56 228 LEU A CA 1
ATOM 1867 C C . LEU A 1 228 ? -4.345 12.616 0.251 1.00 98.56 228 LEU A C 1
ATOM 1869 O O . LEU A 1 228 ? -3.734 12.561 -0.820 1.00 98.56 228 LEU A O 1
ATOM 1873 N N . LEU A 1 229 ? -5.124 11.620 0.674 1.00 98.69 229 LEU A N 1
ATOM 1874 C CA . LEU A 1 229 ? -5.348 10.393 -0.101 1.00 98.69 229 LEU A CA 1
ATOM 1875 C C . LEU A 1 229 ? -5.936 10.702 -1.487 1.00 98.69 229 LEU A C 1
ATOM 1877 O O . LEU A 1 229 ? -5.500 10.150 -2.499 1.00 98.69 229 LEU A O 1
ATOM 1881 N N . SER A 1 230 ? -6.839 11.680 -1.575 1.00 98.56 230 SER A N 1
ATOM 1882 C CA . SER A 1 230 ? -7.377 12.162 -2.853 1.00 98.56 230 SER A CA 1
ATOM 1883 C C . SER A 1 230 ? -6.332 12.875 -3.727 1.00 98.56 230 SER A C 1
ATOM 1885 O O . SER A 1 230 ? -6.442 12.857 -4.959 1.00 98.56 230 SER A O 1
ATOM 1887 N N . LYS A 1 231 ? -5.303 13.516 -3.147 1.00 98.44 231 LYS A N 1
ATOM 1888 C CA . LYS A 1 231 ? -4.150 14.034 -3.914 1.00 98.44 231 LYS A CA 1
ATOM 1889 C C . LYS A 1 231 ? -3.339 12.871 -4.504 1.00 98.44 231 LYS A C 1
ATOM 1891 O O . LYS A 1 231 ? -3.070 12.899 -5.706 1.00 98.44 231 LYS A O 1
ATOM 1896 N N . PHE A 1 232 ? -3.036 11.832 -3.719 1.00 98.31 232 PHE A N 1
ATOM 1897 C CA . PHE A 1 232 ? -2.352 10.631 -4.220 1.00 98.31 232 PHE A CA 1
ATOM 1898 C C . PHE A 1 232 ? -3.138 9.935 -5.332 1.00 98.31 232 PHE A C 1
ATOM 1900 O O . PHE A 1 232 ? -2.585 9.667 -6.398 1.00 98.31 232 PHE A O 1
ATOM 1907 N N . ARG A 1 233 ? -4.446 9.729 -5.137 1.00 98.25 233 ARG A N 1
ATOM 1908 C CA . ARG A 1 233 ? -5.326 9.116 -6.143 1.00 98.25 233 ARG A CA 1
ATOM 1909 C C . ARG A 1 233 ? -5.252 9.844 -7.482 1.00 98.25 233 ARG A C 1
ATOM 1911 O O . ARG A 1 233 ? -5.088 9.220 -8.528 1.00 98.25 233 ARG A O 1
ATOM 1918 N N . ARG A 1 234 ? -5.332 11.180 -7.454 1.00 98.06 234 ARG A N 1
ATOM 1919 C CA . ARG A 1 234 ? -5.196 12.013 -8.659 1.00 98.06 234 ARG A CA 1
ATOM 1920 C C . ARG A 1 234 ? -3.822 11.871 -9.300 1.00 98.06 234 ARG A C 1
ATOM 1922 O O . ARG A 1 234 ? -3.743 11.809 -10.525 1.00 98.06 234 ARG A O 1
ATOM 1929 N N . MET A 1 235 ? -2.760 11.807 -8.500 1.00 97.81 235 MET A N 1
ATOM 1930 C CA . MET A 1 235 ? -1.403 11.622 -9.007 1.00 97.81 235 MET A CA 1
ATOM 1931 C C . MET A 1 235 ? -1.256 10.284 -9.742 1.00 97.81 235 MET A C 1
ATOM 1933 O O . MET A 1 235 ? -0.676 10.278 -10.827 1.00 97.81 235 MET A O 1
ATOM 1937 N N . VAL A 1 236 ? -1.844 9.199 -9.218 1.00 97.56 236 VAL A N 1
ATOM 1938 C CA . VAL A 1 236 ? -1.874 7.892 -9.893 1.00 97.56 236 VAL A CA 1
ATOM 1939 C C . VAL A 1 236 ? -2.607 7.983 -11.234 1.00 97.56 236 VAL A C 1
ATOM 1941 O O . VAL A 1 236 ? -2.021 7.725 -12.282 1.00 97.56 236 VAL A O 1
ATOM 1944 N N . VAL A 1 237 ? -3.869 8.428 -11.219 1.00 96.88 237 VAL A N 1
ATOM 1945 C CA . VAL A 1 237 ? -4.714 8.490 -12.428 1.00 96.88 237 VAL A CA 1
ATOM 1946 C C . VAL A 1 237 ? -4.100 9.370 -13.518 1.00 96.88 237 VAL A C 1
ATOM 1948 O O . VAL A 1 237 ? -4.202 9.054 -14.698 1.00 96.88 237 VAL A O 1
ATOM 1951 N N . THR A 1 238 ? -3.450 10.469 -13.133 1.00 96.44 238 THR A N 1
ATOM 1952 C CA . THR A 1 238 ? -2.889 11.432 -14.091 1.00 96.44 238 THR A CA 1
ATOM 1953 C C . THR A 1 238 ? -1.605 10.928 -14.745 1.00 96.44 238 THR A C 1
ATOM 1955 O O . THR A 1 238 ? -1.346 11.254 -15.901 1.00 96.44 238 THR A O 1
ATOM 1958 N N . ASN A 1 239 ? -0.770 10.183 -14.014 1.00 95.94 239 ASN A N 1
ATOM 1959 C CA . ASN A 1 239 ? 0.586 9.864 -14.470 1.00 95.94 239 ASN A CA 1
ATOM 1960 C C . ASN A 1 239 ? 0.760 8.428 -14.962 1.00 95.94 239 ASN A C 1
ATOM 1962 O O . ASN A 1 239 ? 1.691 8.192 -15.726 1.00 95.94 239 ASN A O 1
ATOM 1966 N N . PHE A 1 240 ? -0.139 7.514 -14.593 1.00 95.12 240 PHE A N 1
ATOM 1967 C CA . PHE A 1 240 ? -0.035 6.087 -14.908 1.00 95.12 240 PHE A CA 1
ATOM 1968 C C . PHE A 1 240 ? -1.272 5.613 -15.678 1.00 95.12 240 PHE A C 1
ATOM 1970 O O . PHE A 1 240 ? -2.098 4.894 -15.134 1.00 95.12 240 PHE A O 1
ATOM 1977 N N . PRO A 1 241 ? -1.470 6.018 -16.941 1.00 88.62 241 PRO A N 1
ATOM 1978 C CA . PRO A 1 241 ? -2.750 5.863 -17.643 1.00 88.62 241 PRO A CA 1
ATOM 1979 C C . PRO A 1 241 ? -3.238 4.413 -17.791 1.00 88.62 241 PRO A C 1
ATOM 1981 O O . PRO A 1 241 ? -4.423 4.199 -18.033 1.00 88.62 241 PRO A O 1
ATOM 1984 N N . ARG A 1 242 ? -2.347 3.425 -17.647 1.00 91.44 242 ARG A N 1
ATOM 1985 C CA . ARG A 1 242 ? -2.636 1.996 -17.827 1.00 91.44 242 ARG A CA 1
ATOM 1986 C C . ARG A 1 242 ? -2.668 1.226 -16.501 1.00 91.44 242 ARG A C 1
ATOM 1988 O O . ARG A 1 242 ? -2.733 0.002 -16.521 1.00 91.44 242 ARG A O 1
ATOM 1995 N N . TRP A 1 243 ? -2.653 1.914 -15.351 1.00 91.81 243 TRP A N 1
ATOM 1996 C CA . TRP A 1 243 ? -2.634 1.275 -14.024 1.00 91.81 243 TRP A CA 1
ATOM 1997 C C . TRP A 1 243 ? -3.788 0.276 -13.827 1.00 91.81 243 TRP A C 1
ATOM 1999 O O . TRP A 1 243 ? -3.606 -0.757 -13.194 1.00 91.81 243 TRP A O 1
ATOM 2009 N N . ALA A 1 244 ? -4.971 0.554 -14.386 1.00 89.81 244 ALA A N 1
ATOM 2010 C CA . ALA A 1 244 ? -6.151 -0.299 -14.230 1.00 89.81 244 ALA A CA 1
ATOM 2011 C C . ALA A 1 244 ? -6.043 -1.632 -14.997 1.00 89.81 244 ALA A C 1
ATOM 2013 O O . ALA A 1 244 ? -6.679 -2.612 -14.619 1.00 89.81 244 ALA A O 1
ATOM 2014 N N . GLU A 1 245 ? -5.231 -1.662 -16.055 1.00 87.94 245 GLU A N 1
ATOM 2015 C CA . GLU A 1 245 ? -5.000 -2.824 -16.924 1.00 87.94 245 GLU A CA 1
ATOM 2016 C C . GLU A 1 245 ? -3.750 -3.616 -16.501 1.00 87.94 245 GLU A C 1
ATOM 2018 O O . GLU A 1 245 ? -3.556 -4.753 -16.916 1.00 87.94 245 GLU A O 1
ATOM 2023 N N . ALA A 1 246 ? -2.895 -3.026 -15.663 1.00 83.25 246 ALA A N 1
ATOM 2024 C CA . ALA A 1 246 ? -1.623 -3.595 -15.238 1.00 83.25 246 ALA A CA 1
ATOM 2025 C C . ALA A 1 246 ? -1.822 -4.714 -14.225 1.00 83.25 246 ALA A C 1
ATOM 2027 O O . ALA A 1 246 ? -2.383 -4.456 -13.173 1.00 83.25 246 ALA A O 1
ATOM 2028 N N . GLY A 1 247 ? -1.372 -5.941 -14.451 1.00 72.00 247 GLY A N 1
ATOM 2029 C CA . GLY A 1 247 ? -1.654 -7.017 -13.494 1.00 72.00 247 GLY A CA 1
ATOM 2030 C C . GLY A 1 247 ? -1.844 -8.376 -14.128 1.00 72.00 247 GLY A C 1
ATOM 2031 O O . GLY A 1 247 ? -2.218 -8.432 -15.295 1.00 72.00 247 GLY A O 1
ATOM 2032 N N . PRO A 1 248 ? -1.664 -9.468 -13.371 1.00 66.56 248 PRO A N 1
ATOM 2033 C CA . PRO A 1 248 ? -2.299 -10.727 -13.714 1.00 66.56 248 PRO A CA 1
ATOM 2034 C C . PRO A 1 248 ? -3.825 -10.565 -13.643 1.00 66.56 248 PRO A C 1
ATOM 2036 O O . PRO A 1 248 ? -4.336 -9.807 -12.807 1.00 66.56 248 PRO A O 1
ATOM 2039 N N . ASP A 1 249 ? -4.541 -11.309 -14.490 1.00 63.97 249 ASP A N 1
ATOM 2040 C CA . ASP A 1 249 ? -6.008 -11.413 -14.508 1.00 63.97 249 ASP A CA 1
ATOM 2041 C C . ASP A 1 249 ? -6.526 -12.177 -13.277 1.00 63.97 249 ASP A C 1
ATOM 2043 O O . ASP A 1 249 ? -7.087 -13.270 -13.350 1.00 63.97 249 ASP A O 1
ATOM 2047 N N . VAL A 1 250 ? -6.312 -11.604 -12.097 1.00 62.12 250 VAL A N 1
ATOM 2048 C CA . VAL A 1 250 ? -6.850 -12.078 -10.823 1.00 62.12 250 VAL A CA 1
ATOM 2049 C C . VAL A 1 250 ? -7.643 -10.956 -10.166 1.00 62.12 250 VAL A C 1
ATOM 2051 O O . VAL A 1 250 ? -7.284 -9.780 -10.218 1.00 62.12 250 VAL A O 1
ATOM 2054 N N . VAL A 1 251 ? -8.773 -11.325 -9.565 1.00 58.31 251 VAL A N 1
ATOM 2055 C CA . VAL A 1 251 ? -9.643 -10.394 -8.839 1.00 58.31 251 VAL A CA 1
ATOM 2056 C C . VAL A 1 251 ? -8.973 -10.070 -7.510 1.00 58.31 251 VAL A C 1
ATOM 2058 O O . VAL A 1 251 ? -9.046 -10.918 -6.624 1.00 58.31 251 VAL A O 1
ATOM 2061 N N . TRP A 1 252 ? -8.316 -8.909 -7.395 1.00 56.94 252 TRP A N 1
ATOM 2062 C CA . TRP A 1 252 ? -7.589 -8.404 -6.209 1.00 56.94 252 TRP A CA 1
ATOM 2063 C C . TRP A 1 252 ? -8.489 -7.963 -5.058 1.00 56.94 252 TRP A C 1
ATOM 2065 O O . TRP A 1 252 ? -9.667 -7.646 -5.311 1.00 56.94 252 TRP A O 1
#

pLDDT: mean 89.12, std 9.74, range [39.66, 98.69]

Sequence (252 aa):
MEENEHYIDSIYNYCDRWCERCKYTDRCYNFQMDVEDGIDPLYKDLSDEEIWAQVGKRLAQTFELLRQHAAEAGIDLDNLPDVEEEPPSKRAARLEAQCEDIHKEYIESCRLFFEENKAYFEEKGQETISWVEMGLSGEQEALAKWEEVKAQSEVIHWYTFFIGVKMRRAIGGLDDMHEDHWGSPEQSDANRTARIVMLAIERSMAAWQAMLDAFPEKEDGIIQVLALLSKFRRMVVTNFPRWAEAGPDVVW

Nearest PDB structures (foldseek):
  2rld-assembly1_E  TM=5.412E-01  e=4.153E-01  Bacteroides thetaiotaomicron VPI-5482
  3zx6-assembly1_B  TM=1.994E-01  e=4.682E+00  Archaeoglobus fulgidus DSM 4304
  6ixg-assembly2_B  TM=1.901E-01  e=3.559E+00  Homo sapiens
  3ja6-assembly1_I  TM=2.205E-01  e=8.879E+00  Escherichia coli